Protein AF-0000000066303615 (afdb_homodimer)

Solvent-accessible surface area (backbone atoms only — not comparable to full-atom values): 14608 Å² total; per-residue (Å²): 136,82,74,76,77,75,73,76,64,76,75,72,77,70,63,55,54,46,67,68,56,51,52,46,52,54,50,35,58,69,59,65,54,50,71,67,54,51,33,30,55,49,62,52,57,56,68,69,56,49,54,40,37,73,73,34,20,63,89,68,56,68,67,36,51,51,36,45,53,37,52,54,49,37,52,52,46,34,59,70,77,29,89,50,65,68,56,35,50,50,48,39,69,37,65,30,73,91,57,76,50,36,17,57,47,60,49,27,61,71,39,47,66,61,41,38,45,50,52,30,50,52,48,51,50,61,66,76,97,134,80,78,76,78,75,74,76,66,75,76,72,76,70,63,54,53,46,66,67,59,50,53,46,54,53,50,35,59,70,60,65,53,50,72,69,53,51,32,29,56,51,61,52,57,55,68,69,57,49,53,41,38,73,74,34,20,66,91,70,57,68,68,36,52,52,36,46,54,36,52,53,50,38,52,51,46,34,58,69,76,28,90,50,65,67,56,36,51,51,49,38,67,37,65,31,73,91,58,77,48,36,18,56,48,62,49,28,60,71,39,47,65,60,42,38,44,50,51,32,50,53,48,51,50,62,68,75,98

Organism: Sinorhizobium fredii (strain NBRC 101917 / NGR234) (NCBI:txid394)

Nearest PDB structures (foldseek):
  8qnq-assembly1_B  TM=8.260E-01  e=6.672E-04  Pseudomonas aeruginosa PAO1
  8qnl-assembly1_D  TM=8.017E-01  e=4.391E-04  Pseudomonas aeruginosa PAO1
  8gug-assembly1_B-2  TM=7.922E-01  e=1.012E-02  Vibrio parahaemolyticus RIMD 2210633
  2csf-assembly1_A  TM=4.005E-01  e=3.357E+00  Homo sapiens
  4jyx-assembly6_C  TM=2.173E-01  e=9.555E+00  Paraglaciecola sp. T6c

Foldseek 3Di:
DPPPPPPPDPPPPQQAQDPLRVVLVVLCVLLVHDLLLSCLLQQNDDPVVSVCNVPRNDDRPPLSVLSSVLVVLLLVLLVVVDVDNNCSSCQQQAFDVVVVGGGLSVQSSVRDSVSSVVSSVVSVVVVVD/DPPPPPPPDPPPPQQAQDPLVVVLVVLCVLLVHDPLLSCLLQQNDDPVVSVCSVPRNDDRDPLSVLSSVLVVLLLVLLVVVDVDNNCSSCQQQFFDVVVVGGGLSVQSSVRDSVSSVVSSVVSVVVVVD

Sequence (258 aa):
MTEPVRGSSPSSDSARVPAELEAFFRIADRWRLSADDQIKLLGSPGRSTFFKWKKAGGTLPADTVERLSHILSIWKALRILFTIEERADDWIRRPNDFFDGASALDTMLQGRVVDIYRVRQYLDAQRGGMTEPVRGSSPSSDSARVPAELEAFFRIADRWRLSADDQIKLLGSPGRSTFFKWKKAGGTLPADTVERLSHILSIWKALRILFTIEERADDWIRRPNDFFDGASALDTMLQGRVVDIYRVRQYLDAQRGG

pLDDT: mean 90.25, std 17.95, range [32.69, 98.88]

InterPro domains:
  IPR024467 Antitoxin Xre/MbcA/ParS-like, toxin-binding domain [PF09722] (77-129)
  IPR046847 Antitoxin Xre-like, helix-turn-helix domain [PF20432] (14-72)

Secondary structure (DSSP, 8-state):
---------------PPPHHHHHHHHHHHHTT--HHHHHHHTT---HHHHHHHHHH--PPPHHHHHHHHHHHHHHHHHHHH-SSHHHHHHHTTSB-GGGTT-BHHHHHTT--HHHHHHHHHHHHHHHH-/---------------PPPHHHHHHHHHHHHTT--HHHHHHHTT---HHHHHHHHHH--PPPHHHHHHHHHHHHHHHHHHHH-SSHHHHHHHTTSB-GGGTT-BHHHHHTT--HHHHHHHHHHHHHHHH-

Radius of gyration: 22.97 Å; Cα contacts (8 Å, |Δi|>4): 257; chains: 2; bounding box: 80×61×69 Å

Structure (mmCIF, N/CA/C/O backbone):
data_AF-0000000066303615-model_v1
#
loop_
_entity.id
_entity.type
_entity.pdbx_description
1 polymer 'Uncharacterized protein y4oB'
#
loop_
_atom_site.group_PDB
_atom_site.id
_atom_site.type_symbol
_atom_site.label_atom_id
_atom_site.label_alt_id
_atom_site.label_comp_id
_atom_site.label_asym_id
_atom_site.label_entity_id
_atom_site.label_seq_id
_atom_site.pdbx_PDB_ins_code
_atom_site.Cartn_x
_atom_site.Cartn_y
_atom_site.Cartn_z
_atom_site.occupancy
_atom_site.B_iso_or_equiv
_atom_site.auth_seq_id
_atom_site.auth_comp_id
_atom_site.auth_asym_id
_atom_site.auth_atom_id
_atom_site.pdbx_PDB_model_num
ATOM 1 N N . MET A 1 1 ? 18.953 29.672 -49.281 1 33.28 1 MET A N 1
ATOM 2 C CA . MET A 1 1 ? 18.141 30.234 -48.219 1 33.28 1 MET A CA 1
ATOM 3 C C . MET A 1 1 ? 17.812 29.172 -47.156 1 33.28 1 MET A C 1
ATOM 5 O O . MET A 1 1 ? 16.922 28.344 -47.375 1 33.28 1 MET A O 1
ATOM 9 N N . THR A 1 2 ? 18.828 28.578 -46.469 1 37.34 2 THR A N 1
ATOM 10 C CA . THR A 1 2 ? 18.922 27.422 -45.594 1 37.34 2 THR A CA 1
ATOM 11 C C . THR A 1 2 ? 18.109 27.625 -44.312 1 37.34 2 THR A C 1
ATOM 13 O O . THR A 1 2 ? 18.391 28.531 -43.531 1 37.34 2 THR A O 1
ATOM 16 N N . GLU A 1 3 ? 16.734 27.359 -44.406 1 43.31 3 GLU A N 1
ATOM 17 C CA . GLU A 1 3 ? 15.906 27.562 -43.219 1 43.31 3 GLU A CA 1
ATOM 18 C C . GLU A 1 3 ? 16.422 26.766 -42.031 1 43.31 3 GLU A C 1
ATOM 20 O O . GLU A 1 3 ? 16.688 25.562 -42.156 1 43.31 3 GLU A O 1
ATOM 25 N N . PRO A 1 4 ? 17.094 27.406 -41 1 43.34 4 PRO A N 1
ATOM 26 C CA . PRO A 1 4 ? 17.594 26.672 -39.844 1 43.34 4 PRO A CA 1
ATOM 27 C C . PRO A 1 4 ? 16.547 25.766 -39.219 1 43.34 4 PRO A C 1
ATOM 29 O O . PRO A 1 4 ? 15.359 26.094 -39.219 1 43.34 4 PRO A O 1
ATOM 32 N N . VAL A 1 5 ? 16.656 24.438 -39.375 1 47.31 5 VAL A N 1
ATOM 33 C CA . VAL A 1 5 ? 15.867 23.438 -38.656 1 47.31 5 VAL A CA 1
ATOM 34 C C . VAL A 1 5 ? 15.742 23.828 -37.188 1 47.31 5 VAL A C 1
ATOM 36 O O . VAL A 1 5 ? 16.75 24.109 -36.531 1 47.31 5 VAL A O 1
ATOM 39 N N . ARG A 1 6 ? 14.719 24.562 -36.781 1 38.47 6 ARG A N 1
ATOM 40 C CA . ARG A 1 6 ? 14.398 24.859 -35.375 1 38.47 6 ARG A CA 1
ATOM 41 C C . ARG A 1 6 ? 14.508 23.609 -34.5 1 38.47 6 ARG A C 1
ATOM 43 O O . ARG A 1 6 ? 13.852 22.594 -34.781 1 38.47 6 ARG A O 1
ATOM 50 N N . GLY A 1 7 ? 15.672 23.234 -34 1 37.12 7 GLY A N 1
ATOM 51 C CA . GLY A 1 7 ? 15.812 22.219 -33 1 37.12 7 GLY A CA 1
ATOM 52 C C . GLY A 1 7 ? 14.781 22.328 -31.891 1 37.12 7 GLY A C 1
ATOM 53 O O . GLY A 1 7 ? 14.648 23.391 -31.266 1 37.12 7 GLY A O 1
ATOM 54 N N . SER A 1 8 ? 13.586 21.75 -32.094 1 40.53 8 SER A N 1
ATOM 55 C CA . SER A 1 8 ? 12.586 21.656 -31.047 1 40.53 8 SER A CA 1
ATOM 56 C C . SER A 1 8 ? 13.219 21.297 -29.719 1 40.53 8 SER A C 1
ATOM 58 O O . SER A 1 8 ? 13.961 20.312 -29.609 1 40.53 8 SER A O 1
ATOM 60 N N . SER A 1 9 ? 13.617 22.312 -28.984 1 41.31 9 SER A N 1
ATOM 61 C CA . SER A 1 9 ? 14.047 22.156 -27.609 1 41.31 9 SER A CA 1
ATOM 62 C C . SER A 1 9 ? 13.188 21.141 -26.859 1 41.31 9 SER A C 1
ATOM 64 O O . SER A 1 9 ? 11.961 21.141 -27 1 41.31 9 SER A O 1
ATOM 66 N N . PRO A 1 10 ? 13.672 19.938 -26.609 1 40.91 10 PRO A N 1
ATOM 67 C CA . PRO A 1 10 ? 12.867 19.094 -25.719 1 40.91 10 PRO A CA 1
ATOM 68 C C . PRO A 1 10 ? 12.156 19.891 -24.625 1 40.91 10 PRO A C 1
ATOM 70 O O . PRO A 1 10 ? 12.672 20.906 -24.172 1 40.91 10 PRO A O 1
ATOM 73 N N . SER A 1 11 ? 10.93 20.281 -24.797 1 39.41 11 SER A N 1
ATOM 74 C CA . SER A 1 11 ? 10.125 20.891 -23.734 1 39.41 11 SER A CA 1
ATOM 75 C C . SER A 1 11 ? 10.578 20.422 -22.359 1 39.41 11 SER A C 1
ATOM 77 O O . SER A 1 11 ? 10.703 19.219 -22.125 1 39.41 11 SER A O 1
ATOM 79 N N . SER A 1 12 ? 11.5 21.094 -21.766 1 42.38 12 SER A N 1
ATOM 80 C CA . SER A 1 12 ? 11.812 20.984 -20.344 1 42.38 12 SER A CA 1
ATOM 81 C C . SER A 1 12 ? 10.562 20.672 -19.531 1 42.38 12 SER A C 1
ATOM 83 O O . SER A 1 12 ? 9.656 21.5 -19.422 1 42.38 12 SER A O 1
ATOM 85 N N . ASP A 1 13 ? 9.844 19.656 -19.688 1 45.06 13 ASP A N 1
ATOM 86 C CA . ASP A 1 13 ? 8.805 19.297 -18.719 1 45.06 13 ASP A CA 1
ATOM 87 C C . ASP A 1 13 ? 9.172 19.75 -17.312 1 45.06 13 ASP A C 1
ATOM 89 O O . ASP A 1 13 ? 10.086 19.203 -16.703 1 45.06 13 ASP A O 1
ATOM 93 N N . SER A 1 14 ? 9.336 21.062 -17.031 1 49.06 14 SER A N 1
ATOM 94 C CA . SER A 1 14 ? 9.516 21.75 -15.758 1 49.06 14 SER A CA 1
ATOM 95 C C . SER A 1 14 ? 8.953 20.922 -14.602 1 49.06 14 SER A C 1
ATOM 97 O O . SER A 1 14 ? 7.777 20.547 -14.617 1 49.06 14 SER A O 1
ATOM 99 N N . ALA A 1 15 ? 9.758 20.203 -13.82 1 62.12 15 ALA A N 1
ATOM 100 C CA . ALA A 1 15 ? 9.5 19.328 -12.688 1 62.12 15 ALA A CA 1
ATOM 101 C C . ALA A 1 15 ? 8.477 19.922 -11.734 1 62.12 15 ALA A C 1
ATOM 103 O O . ALA A 1 15 ? 8.734 20.969 -11.117 1 62.12 15 ALA A O 1
ATOM 104 N N . ARG A 1 16 ? 7.285 20.125 -11.984 1 80.5 16 ARG A N 1
ATOM 105 C CA . ARG A 1 16 ? 6.223 20.656 -11.125 1 80.5 16 ARG A CA 1
ATOM 106 C C . ARG A 1 16 ? 5.676 19.562 -10.219 1 80.5 16 ARG A C 1
ATOM 108 O O . ARG A 1 16 ? 5.551 18.406 -10.625 1 80.5 16 ARG A O 1
ATOM 115 N N . VAL A 1 17 ? 5.527 20.047 -8.898 1 87.19 17 VAL A N 1
ATOM 116 C CA . VAL A 1 17 ? 4.926 19.141 -7.922 1 87.19 17 VAL A CA 1
ATOM 117 C C . VAL A 1 17 ? 3.521 18.75 -8.367 1 87.19 17 VAL A C 1
ATOM 119 O O . VAL A 1 17 ? 2.686 19.609 -8.648 1 87.19 17 VAL A O 1
ATOM 122 N N . PRO A 1 18 ? 3.328 17.453 -8.492 1 91.81 18 PRO A N 1
ATOM 123 C CA . PRO A 1 18 ? 1.98 17.016 -8.867 1 91.81 18 PRO A CA 1
ATOM 124 C C . PRO A 1 18 ? 0.901 17.562 -7.938 1 91.81 18 PRO A C 1
ATOM 126 O O . PRO A 1 18 ? 1.142 17.719 -6.734 1 91.81 18 PRO A O 1
ATOM 129 N N . ALA A 1 19 ? -0.252 17.812 -8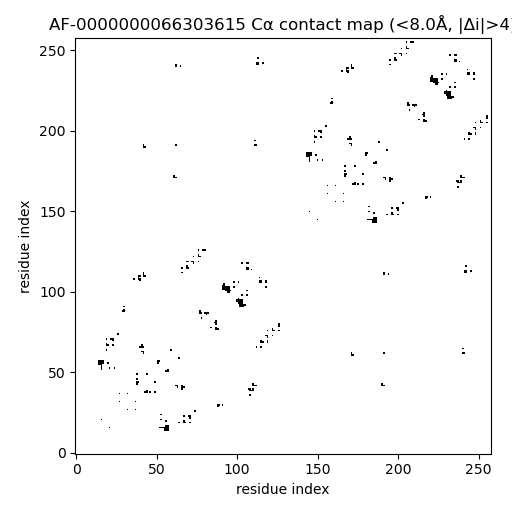.461 1 93.5 19 ALA A N 1
ATOM 130 C CA . ALA A 1 19 ? -1.336 18.469 -7.738 1 93.5 19 ALA A CA 1
ATOM 131 C C . ALA A 1 19 ? -1.711 17.688 -6.484 1 93.5 19 ALA A C 1
ATOM 133 O O . ALA A 1 19 ? -1.969 18.266 -5.43 1 93.5 19 ALA A O 1
ATOM 134 N N . GLU A 1 20 ? -1.822 16.344 -6.609 1 94.94 20 GLU A N 1
ATOM 135 C CA . GLU A 1 20 ? -2.184 15.516 -5.469 1 94.94 20 GLU A CA 1
ATOM 136 C C . GLU A 1 20 ? -1.145 15.617 -4.355 1 94.94 20 GLU A C 1
ATOM 138 O O . GLU A 1 20 ? -1.492 15.625 -3.174 1 94.94 20 GLU A O 1
ATOM 143 N N . LEU A 1 21 ? 0.031 15.734 -4.766 1 97.25 21 LEU A N 1
ATOM 144 C CA . LEU A 1 21 ? 1.113 15.852 -3.793 1 97.25 21 LEU A CA 1
ATOM 145 C C . LEU A 1 21 ? 1.094 17.219 -3.127 1 97.25 21 LEU A C 1
ATOM 147 O O . LEU A 1 21 ? 1.334 17.344 -1.924 1 97.25 21 LEU A O 1
ATOM 151 N N . GLU A 1 22 ? 0.835 18.203 -3.834 1 97 22 GLU A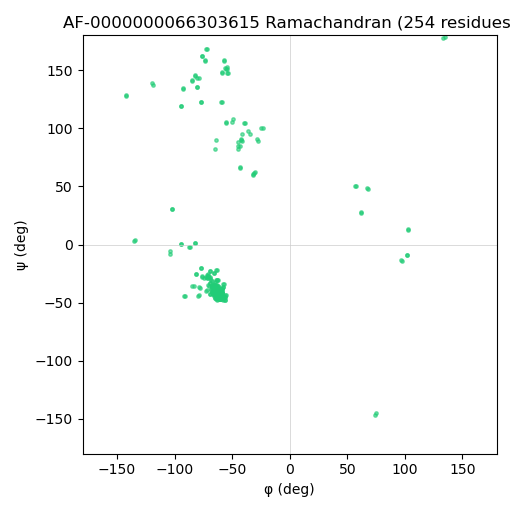 N 1
ATOM 152 C CA . GLU A 1 22 ? 0.674 19.531 -3.271 1 97 22 GLU A CA 1
ATOM 153 C C . GLU A 1 22 ? -0.466 19.578 -2.258 1 97 22 GLU A C 1
ATOM 155 O O . GLU A 1 22 ? -0.325 20.156 -1.179 1 97 22 GLU A O 1
ATOM 160 N N . ALA A 1 23 ? -1.614 19 -2.641 1 97.94 23 ALA A N 1
ATOM 161 C CA . ALA A 1 23 ? -2.76 18.938 -1.734 1 97.94 23 ALA A CA 1
ATOM 162 C C . ALA A 1 23 ? -2.4 18.203 -0.448 1 97.94 23 ALA A C 1
ATOM 164 O O . ALA A 1 23 ? -2.803 18.609 0.643 1 97.94 23 ALA A O 1
ATOM 165 N N . PHE A 1 24 ? -1.613 17.188 -0.665 1 98.62 24 PHE A N 1
ATOM 166 C CA . PHE A 1 24 ? -1.166 16.438 0.501 1 98.62 24 PHE A CA 1
ATOM 167 C C . PHE A 1 24 ? -0.36 17.328 1.441 1 98.62 24 PHE A C 1
ATOM 169 O O . PHE A 1 24 ? -0.553 17.281 2.658 1 98.62 24 PHE A O 1
ATOM 176 N N . PHE A 1 25 ? 0.493 18.094 0.934 1 98.31 25 PHE A N 1
ATOM 177 C CA . PHE A 1 25 ? 1.338 18.906 1.795 1 98.31 25 PHE A CA 1
ATOM 178 C C . PHE A 1 25 ? 0.517 19.984 2.492 1 98.31 25 PHE A C 1
ATOM 180 O O . PHE A 1 25 ? 0.808 20.359 3.633 1 98.31 25 PHE A O 1
ATOM 187 N N . ARG A 1 26 ? -0.493 20.438 1.875 1 98.06 26 ARG A N 1
ATOM 188 C CA . ARG A 1 26 ? -1.396 21.375 2.535 1 98.06 26 ARG A CA 1
ATOM 189 C C . ARG A 1 26 ? -2.141 20.703 3.684 1 98.06 26 ARG A C 1
ATOM 191 O O . ARG A 1 26 ? -2.287 21.281 4.762 1 98.06 26 ARG A O 1
ATOM 198 N N . ILE A 1 27 ? -2.598 19.484 3.432 1 98.62 27 ILE A N 1
ATOM 199 C CA . ILE A 1 27 ? -3.268 18.719 4.469 1 98.62 27 ILE A CA 1
ATOM 200 C C . ILE A 1 27 ? -2.307 18.453 5.625 1 98.62 27 ILE A C 1
ATOM 202 O O . ILE A 1 27 ? -2.676 18.609 6.793 1 98.62 27 ILE A O 1
ATOM 206 N N . ALA A 1 28 ? -1.099 18.125 5.285 1 98.69 28 ALA A N 1
ATOM 207 C CA . ALA A 1 28 ? -0.081 17.844 6.293 1 98.69 28 ALA A CA 1
ATOM 208 C C . ALA A 1 28 ? 0.165 19.047 7.188 1 98.69 28 ALA A C 1
ATOM 210 O O . ALA A 1 28 ? 0.348 18.906 8.398 1 98.69 28 ALA A O 1
ATOM 211 N N . ASP A 1 29 ? 0.176 20.188 6.578 1 98.19 29 ASP A N 1
ATOM 212 C CA . ASP A 1 29 ? 0.34 21.406 7.344 1 98.19 29 ASP A CA 1
ATOM 213 C C . ASP A 1 29 ? -0.833 21.625 8.297 1 98.19 29 ASP A C 1
ATOM 215 O O . ASP A 1 29 ? -0.634 21.969 9.469 1 98.19 29 ASP A O 1
ATOM 219 N N . ARG A 1 30 ? -2.029 21.406 7.836 1 98 30 ARG A N 1
ATOM 220 C CA . ARG A 1 30 ? -3.227 21.594 8.648 1 98 30 ARG A CA 1
ATOM 221 C C . ARG A 1 30 ? -3.262 20.594 9.805 1 98 30 ARG A C 1
ATOM 223 O O . ARG A 1 30 ? -3.705 20.938 10.906 1 98 30 ARG A O 1
ATOM 230 N N . TRP A 1 31 ? -2.766 19.438 9.492 1 98.56 31 TRP A N 1
ATOM 231 C CA . TRP A 1 31 ? -2.744 18.391 10.508 1 98.56 31 TRP A CA 1
ATOM 232 C C . TRP A 1 31 ? -1.479 18.484 11.359 1 98.56 31 TRP A C 1
ATOM 234 O O . TRP A 1 31 ? -1.272 17.672 12.266 1 98.56 31 TRP A O 1
ATOM 244 N N . ARG A 1 32 ? -0.607 19.406 11.07 1 97.88 32 ARG A N 1
ATOM 245 C CA . ARG A 1 32 ? 0.632 19.656 11.797 1 97.88 32 ARG A CA 1
ATOM 246 C C . ARG A 1 32 ? 1.499 18.391 11.836 1 97.88 32 ARG A C 1
ATOM 248 O O . ARG A 1 32 ? 1.996 18.016 12.898 1 97.88 32 ARG A O 1
ATOM 255 N N . LEU A 1 33 ? 1.687 17.844 10.734 1 98.75 33 LEU A N 1
ATOM 256 C CA . LEU A 1 33 ? 2.482 16.625 10.641 1 98.75 33 LEU A CA 1
ATOM 257 C C . LEU A 1 33 ? 3.969 16.953 10.555 1 98.75 33 LEU A C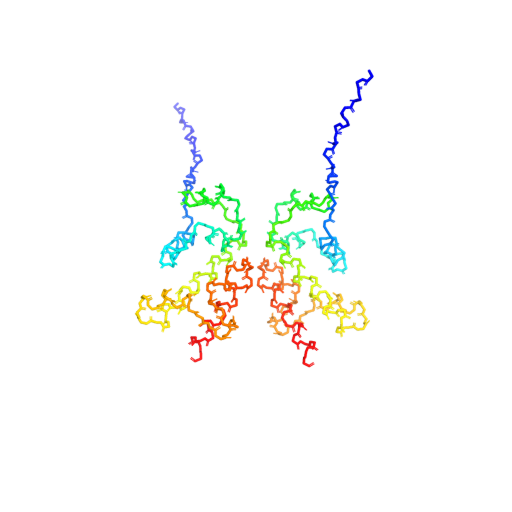 1
ATOM 259 O O . LEU A 1 33 ? 4.359 17.906 9.875 1 98.75 33 LEU A O 1
ATOM 263 N N . SER A 1 34 ? 4.75 16.125 11.234 1 98.62 34 SER A N 1
ATOM 264 C CA . SER A 1 34 ? 6.195 16.219 11.062 1 98.62 34 SER A CA 1
ATOM 265 C C . SER A 1 34 ? 6.633 15.688 9.711 1 98.62 34 SER A C 1
ATOM 267 O O . SER A 1 34 ? 5.859 15.008 9.023 1 98.62 34 SER A O 1
ATOM 269 N N . ALA A 1 35 ? 7.902 15.945 9.352 1 98.25 35 ALA A N 1
ATOM 270 C CA . ALA A 1 35 ? 8.469 15.367 8.133 1 98.25 35 ALA A CA 1
ATOM 271 C C . ALA A 1 35 ? 8.453 13.844 8.195 1 98.25 35 ALA A C 1
ATOM 273 O O . ALA A 1 35 ? 8.164 13.18 7.195 1 98.25 35 ALA A O 1
ATOM 274 N N . ASP A 1 36 ? 8.742 13.328 9.352 1 98.56 36 ASP A N 1
ATOM 275 C CA . ASP A 1 36 ? 8.75 11.875 9.516 1 98.56 36 ASP A CA 1
ATOM 276 C C . ASP A 1 36 ? 7.352 11.297 9.328 1 98.56 36 ASP A C 1
ATOM 278 O O . ASP A 1 36 ? 7.188 10.227 8.742 1 98.56 36 ASP A O 1
ATOM 282 N N . ASP A 1 37 ? 6.363 11.992 9.836 1 98.81 37 ASP A N 1
ATOM 283 C CA . ASP A 1 37 ? 4.98 11.562 9.625 1 98.81 37 ASP A CA 1
ATOM 284 C C . ASP A 1 37 ? 4.621 11.562 8.141 1 98.81 37 ASP A C 1
ATOM 286 O O . ASP A 1 37 ? 4.008 10.609 7.652 1 98.81 37 ASP A O 1
ATOM 290 N N . GLN A 1 38 ? 4.977 12.625 7.508 1 98.88 38 GLN A N 1
ATOM 291 C CA . GLN A 1 38 ? 4.68 12.758 6.086 1 98.88 38 GLN A CA 1
ATOM 292 C C . GLN A 1 38 ? 5.348 11.641 5.281 1 98.88 38 GLN A C 1
ATOM 294 O O . GLN A 1 38 ? 4.715 11.023 4.422 1 98.88 38 GLN A O 1
ATOM 299 N N . ILE A 1 39 ? 6.586 11.383 5.613 1 98.62 39 ILE A N 1
ATOM 300 C CA . ILE A 1 39 ? 7.348 10.328 4.957 1 98.62 39 ILE A CA 1
ATOM 301 C C . ILE A 1 39 ? 6.645 8.984 5.16 1 98.62 39 ILE A C 1
ATOM 303 O O . ILE A 1 39 ? 6.457 8.227 4.207 1 98.62 39 ILE A O 1
ATOM 307 N N . LYS A 1 40 ? 6.195 8.711 6.305 1 98.62 40 LYS A N 1
ATOM 308 C CA . LYS A 1 40 ? 5.508 7.465 6.621 1 98.62 40 LYS A CA 1
ATOM 309 C C . LYS A 1 40 ? 4.207 7.34 5.836 1 98.62 40 LYS A C 1
ATOM 311 O O . LYS A 1 40 ? 3.924 6.293 5.25 1 98.62 40 LYS A O 1
ATOM 316 N N . LEU A 1 41 ? 3.494 8.383 5.766 1 98.88 41 LEU A N 1
ATOM 317 C CA . LEU A 1 41 ? 2.197 8.367 5.094 1 98.88 41 LEU A CA 1
ATOM 318 C C . LEU A 1 41 ? 2.367 8.195 3.588 1 98.88 41 LEU A C 1
ATOM 320 O O . LEU A 1 41 ? 1.474 7.684 2.912 1 98.88 41 LEU A O 1
ATOM 324 N N . LEU A 1 42 ? 3.541 8.562 3.109 1 98.62 42 LEU A N 1
ATOM 325 C CA . LEU A 1 42 ? 3.783 8.523 1.672 1 98.62 42 LEU A CA 1
ATOM 326 C C . LEU A 1 42 ? 4.434 7.207 1.265 1 98.62 42 LEU A C 1
ATOM 328 O O . LEU A 1 42 ? 4.789 7.02 0.1 1 98.62 42 LEU A O 1
ATOM 332 N N . GLY A 1 43 ? 4.676 6.34 2.17 1 98.12 43 GLY A N 1
ATOM 333 C CA . GLY A 1 43 ? 5.227 5.027 1.882 1 98.12 43 GLY A CA 1
ATOM 334 C C . GLY A 1 43 ? 6.703 4.91 2.211 1 98.12 43 GLY A C 1
ATOM 335 O O . GLY A 1 43 ? 7.41 4.086 1.628 1 98.12 43 GLY A O 1
ATOM 336 N N . SER A 1 44 ? 7.191 5.867 2.926 1 97.88 44 SER A N 1
ATOM 337 C CA . SER A 1 44 ? 8.531 5.895 3.502 1 97.88 44 SER A CA 1
ATOM 338 C C . SER A 1 44 ? 9.602 5.98 2.416 1 97.88 44 SER A C 1
ATOM 340 O O . SER A 1 44 ? 10.555 5.199 2.41 1 97.88 44 SER A O 1
ATOM 342 N N . PRO A 1 45 ? 9.453 6.852 1.516 1 96.5 45 PRO A N 1
ATOM 343 C CA . PRO A 1 45 ? 10.602 7.109 0.646 1 96.5 45 PRO A CA 1
ATOM 344 C C . PRO A 1 45 ? 11.852 7.535 1.425 1 96.5 45 PRO A C 1
ATOM 346 O O . PRO A 1 45 ? 11.742 7.957 2.58 1 96.5 45 PRO A O 1
ATOM 349 N N . GLY A 1 46 ? 12.977 7.336 0.759 1 95.94 46 GLY A N 1
ATOM 350 C CA . GLY A 1 46 ? 14.156 7.938 1.37 1 95.94 46 GLY A CA 1
ATOM 351 C C . GLY A 1 46 ? 14 9.422 1.638 1 95.94 46 GLY A C 1
ATOM 352 O O . GLY A 1 46 ? 13.289 10.117 0.905 1 95.94 46 GLY A O 1
ATOM 353 N N . ARG A 1 47 ? 14.672 9.938 2.633 1 96.94 47 ARG A N 1
ATOM 354 C CA . ARG A 1 47 ? 14.539 11.336 3.033 1 96.94 47 ARG A CA 1
ATOM 355 C C . ARG A 1 47 ? 14.891 12.273 1.883 1 96.94 47 ARG A C 1
ATOM 357 O O . ARG A 1 47 ? 14.219 13.273 1.662 1 96.94 47 ARG A O 1
ATOM 364 N N . SER A 1 48 ? 15.969 11.953 1.109 1 96.94 48 SER A N 1
ATOM 365 C CA . SER A 1 48 ? 16.359 12.781 -0.022 1 96.94 48 SER A CA 1
ATOM 366 C C . SER A 1 48 ? 15.273 12.82 -1.086 1 96.94 48 SER A C 1
ATOM 368 O O . SER A 1 48 ? 14.977 13.883 -1.642 1 96.94 48 SER A O 1
ATOM 370 N N . THR A 1 49 ? 14.68 11.688 -1.304 1 95.88 49 THR A N 1
ATOM 371 C CA . THR A 1 49 ? 13.586 11.602 -2.266 1 95.88 49 THR A CA 1
ATOM 372 C C . THR A 1 49 ? 12.383 12.414 -1.797 1 95.88 49 THR A C 1
ATOM 374 O O . THR A 1 49 ? 11.781 13.148 -2.582 1 95.88 49 THR A O 1
ATOM 377 N N . PHE A 1 50 ? 12.062 12.375 -0.59 1 97.62 50 PHE A N 1
ATOM 378 C CA . PHE A 1 50 ? 10.953 13.117 -0.012 1 97.62 50 PHE A CA 1
ATOM 379 C C . PHE A 1 50 ? 11.156 14.617 -0.198 1 97.62 50 PHE A C 1
ATOM 381 O O . PHE A 1 50 ? 10.25 15.32 -0.64 1 97.62 50 PHE A O 1
ATOM 388 N N . PHE A 1 51 ? 12.289 15.023 0.102 1 96.88 51 PHE A N 1
ATOM 389 C CA . PHE A 1 51 ? 12.523 16.469 0.04 1 96.88 51 PHE A CA 1
ATOM 390 C C . PHE A 1 51 ? 12.602 16.938 -1.406 1 96.88 51 PHE A C 1
ATOM 392 O O . PHE A 1 51 ? 12.211 18.062 -1.721 1 96.88 51 PHE A O 1
ATOM 399 N N . LYS A 1 52 ? 13.023 16.062 -2.271 1 95.94 52 LYS A N 1
ATOM 400 C CA . LYS A 1 52 ? 12.945 16.375 -3.695 1 95.94 52 LYS A CA 1
ATOM 401 C C . LYS A 1 52 ? 11.492 16.531 -4.148 1 95.94 52 LYS A C 1
ATOM 403 O O . LYS A 1 52 ? 11.172 17.453 -4.898 1 95.94 52 LYS A O 1
ATOM 408 N N . TRP A 1 53 ? 10.641 15.562 -3.729 1 96.12 53 TRP A N 1
ATOM 409 C CA . TRP A 1 53 ? 9.227 15.648 -4.055 1 96.12 53 TRP A CA 1
ATOM 410 C C . TRP A 1 53 ? 8.633 16.969 -3.559 1 96.12 53 TRP A C 1
ATOM 412 O O . TRP A 1 53 ? 7.84 17.594 -4.262 1 96.12 53 TRP A O 1
ATOM 422 N N . LYS A 1 54 ? 8.984 17.328 -2.404 1 94.81 54 LYS A N 1
ATOM 423 C CA . LYS A 1 54 ? 8.445 18.516 -1.761 1 94.81 54 LYS A CA 1
ATOM 424 C C . LYS A 1 54 ? 8.867 19.781 -2.508 1 94.81 54 LYS A C 1
ATOM 426 O O . LYS A 1 54 ? 8.078 20.719 -2.631 1 94.81 54 LYS A O 1
ATOM 431 N N . LYS A 1 55 ? 9.977 19.766 -3.031 1 93.06 55 LYS A N 1
ATOM 432 C CA . LYS A 1 55 ? 10.547 20.969 -3.641 1 93.06 55 LYS A CA 1
ATOM 433 C C . LYS A 1 55 ? 10.18 21.047 -5.121 1 93.06 55 LYS A C 1
ATOM 435 O O . LYS A 1 55 ? 9.82 22.125 -5.609 1 93.06 55 LYS A O 1
ATOM 440 N N . ALA A 1 56 ? 10.281 19.906 -5.855 1 91.38 56 ALA A N 1
ATOM 441 C CA . ALA A 1 56 ? 10.25 19.984 -7.316 1 91.38 56 ALA A CA 1
ATOM 442 C C . ALA A 1 56 ? 9.336 18.906 -7.902 1 91.38 56 ALA A C 1
ATOM 444 O O . ALA A 1 56 ? 9.133 18.859 -9.117 1 91.38 56 ALA A O 1
ATOM 445 N N . GLY A 1 57 ? 8.734 18.203 -7.062 1 89.75 57 GLY A N 1
ATOM 446 C CA . GLY A 1 57 ? 7.91 17.125 -7.559 1 89.75 57 GLY A CA 1
ATOM 447 C C . GLY A 1 57 ? 8.719 15.938 -8.055 1 89.75 57 GLY A C 1
ATOM 448 O O . GLY A 1 57 ? 9.719 15.562 -7.438 1 89.75 57 GLY A O 1
ATOM 449 N N . GLY A 1 58 ? 8.289 15.273 -9.055 1 87.06 58 GLY A N 1
ATOM 450 C CA . GLY A 1 58 ? 8.875 14.062 -9.609 1 87.06 58 GLY A CA 1
ATOM 451 C C . GLY A 1 58 ? 7.852 12.969 -9.875 1 87.06 58 GLY A C 1
ATOM 452 O O . GLY A 1 58 ? 6.656 13.164 -9.648 1 87.06 58 GLY A O 1
ATOM 453 N N . THR A 1 59 ? 8.43 11.891 -10.43 1 89.56 59 THR A N 1
ATOM 454 C CA . THR A 1 59 ? 7.555 10.75 -10.672 1 89.56 59 THR A CA 1
ATOM 455 C C . THR A 1 59 ? 7.273 9.992 -9.383 1 89.56 59 THR A C 1
ATOM 457 O O . THR A 1 59 ? 8.203 9.586 -8.68 1 89.56 59 THR A O 1
ATOM 460 N N . LEU A 1 60 ? 6.078 9.883 -9.07 1 95.06 60 LEU A N 1
ATOM 461 C CA . LEU A 1 60 ? 5.676 9.172 -7.859 1 95.06 60 LEU A CA 1
ATOM 462 C C . LEU A 1 60 ? 5.387 7.703 -8.156 1 95.06 60 LEU A C 1
ATOM 464 O O . LEU A 1 60 ? 4.711 7.387 -9.141 1 95.06 60 LEU A O 1
ATOM 468 N N . PRO A 1 61 ? 5.898 6.793 -7.32 1 94.81 61 PRO A N 1
ATOM 469 C CA . PRO A 1 61 ? 5.477 5.398 -7.453 1 94.81 61 PRO A CA 1
ATOM 470 C C . PRO A 1 61 ? 3.961 5.23 -7.363 1 94.81 61 PRO A C 1
ATOM 472 O O . PRO A 1 61 ? 3.293 5.988 -6.66 1 94.81 61 PRO A O 1
ATOM 475 N N . ALA A 1 62 ? 3.443 4.227 -8 1 95.56 62 ALA A N 1
ATOM 476 C CA . ALA A 1 62 ? 2.006 3.977 -8.047 1 95.56 62 ALA A CA 1
ATOM 477 C C . ALA A 1 62 ? 1.429 3.811 -6.648 1 95.56 62 ALA A C 1
ATOM 479 O O . ALA A 1 62 ? 0.312 4.258 -6.371 1 95.56 62 ALA A O 1
ATOM 480 N N . ASP A 1 63 ? 2.158 3.197 -5.77 1 97.94 63 ASP A N 1
ATOM 481 C CA . ASP A 1 63 ? 1.683 2.986 -4.406 1 97.94 63 ASP A CA 1
ATOM 482 C C . ASP A 1 63 ? 1.566 4.309 -3.652 1 97.94 63 ASP A C 1
ATOM 484 O O . ASP A 1 63 ? 0.668 4.484 -2.826 1 97.94 63 ASP A O 1
ATOM 488 N N . THR A 1 64 ? 2.465 5.227 -3.92 1 98.06 64 THR A N 1
ATOM 489 C CA . THR A 1 64 ? 2.381 6.551 -3.311 1 98.06 64 THR A CA 1
ATOM 490 C C . THR A 1 64 ? 1.164 7.309 -3.832 1 98.06 64 THR A C 1
ATOM 492 O O . THR A 1 64 ? 0.46 7.965 -3.061 1 98.06 64 THR A O 1
ATOM 495 N N . VAL A 1 65 ? 0.957 7.188 -5.074 1 97.81 65 VAL A N 1
ATOM 496 C CA . VAL A 1 65 ? -0.206 7.832 -5.676 1 97.81 65 VAL A CA 1
ATOM 497 C C . VAL A 1 65 ? -1.485 7.27 -5.062 1 97.81 65 VAL A C 1
ATOM 499 O O . VAL A 1 65 ? -2.416 8.016 -4.758 1 97.81 65 VAL A O 1
ATOM 502 N N . GLU A 1 66 ? -1.547 6 -4.871 1 98.56 66 GLU A N 1
ATOM 503 C CA . GLU A 1 66 ? -2.707 5.391 -4.23 1 98.56 66 GLU A CA 1
ATOM 504 C C . GLU A 1 66 ? -2.9 5.922 -2.812 1 98.56 66 GLU A C 1
ATOM 506 O O . GLU A 1 66 ? -4.02 6.25 -2.412 1 98.56 66 GLU A O 1
ATOM 511 N N . ARG A 1 67 ? -1.787 5.965 -2.035 1 98.81 67 ARG A N 1
ATOM 512 C CA . ARG A 1 67 ? -1.835 6.512 -0.685 1 98.81 67 ARG A CA 1
ATOM 513 C C . ARG A 1 67 ? -2.377 7.938 -0.692 1 98.81 67 ARG A C 1
ATOM 515 O O . ARG A 1 67 ? -3.234 8.289 0.121 1 98.81 67 ARG A O 1
ATOM 522 N N . LEU A 1 68 ? -1.884 8.719 -1.611 1 98.75 68 LEU A N 1
ATOM 523 C CA . LEU A 1 68 ? -2.34 10.102 -1.737 1 98.75 68 LEU A CA 1
ATOM 524 C C . LEU A 1 68 ? -3.84 10.156 -2.01 1 98.75 68 LEU A C 1
ATOM 526 O O . LEU A 1 68 ? -4.559 10.945 -1.394 1 98.75 68 LEU A O 1
ATOM 530 N N . SER A 1 69 ? -4.281 9.305 -2.865 1 98.75 69 SER A N 1
ATOM 531 C CA . SER A 1 69 ? -5.703 9.266 -3.197 1 98.75 69 SER A CA 1
ATOM 532 C C . SER A 1 69 ? -6.555 8.977 -1.967 1 98.75 69 SER A C 1
ATOM 534 O O . SER A 1 69 ? -7.586 9.609 -1.752 1 98.75 69 SER A O 1
ATOM 536 N N . HIS A 1 70 ? -6.125 8.086 -1.128 1 98.81 70 HIS A N 1
ATOM 537 C CA . HIS A 1 70 ? -6.871 7.75 0.079 1 98.81 70 HIS A CA 1
ATOM 538 C C . HIS A 1 70 ? -6.855 8.906 1.075 1 98.81 70 HIS A C 1
ATOM 540 O O . HIS A 1 70 ? -7.891 9.234 1.665 1 98.81 70 HIS A O 1
ATOM 546 N N . ILE A 1 71 ? -5.727 9.523 1.23 1 98.88 71 ILE A N 1
ATOM 547 C CA . ILE A 1 71 ? -5.59 10.609 2.203 1 98.88 71 ILE A CA 1
ATOM 548 C C . ILE A 1 71 ? -6.441 11.797 1.774 1 98.88 71 ILE A C 1
ATOM 550 O O . ILE A 1 71 ? -7.129 12.406 2.6 1 98.88 71 ILE A O 1
ATOM 554 N N . LEU A 1 72 ? -6.43 12.117 0.504 1 98.75 72 LEU A N 1
ATOM 555 C CA . LEU A 1 72 ? -7.234 13.219 -0.006 1 98.75 72 LEU A CA 1
ATOM 556 C C . LEU A 1 72 ? -8.727 12.922 0.16 1 98.75 72 LEU A C 1
ATOM 558 O O . LEU A 1 72 ? -9.508 13.828 0.452 1 98.75 72 LEU A O 1
ATOM 562 N N . SER A 1 73 ? -9.078 11.703 -0.002 1 98.62 73 SER A N 1
ATOM 563 C CA . SER A 1 73 ? -10.469 11.305 0.201 1 98.62 73 SER A CA 1
ATOM 564 C C . SER A 1 73 ? -10.867 11.422 1.668 1 98.62 73 SER A C 1
ATOM 566 O O . SER A 1 73 ? -12 11.812 1.979 1 98.62 73 SER A O 1
ATOM 568 N N . ILE A 1 74 ? -9.969 11.109 2.537 1 98.75 74 ILE A N 1
ATOM 569 C CA . ILE A 1 74 ? -10.188 11.258 3.973 1 98.75 74 ILE A CA 1
ATOM 570 C C . ILE A 1 74 ? -10.391 12.734 4.312 1 98.75 74 ILE A C 1
ATOM 572 O O . ILE A 1 74 ? -11.336 13.094 5.016 1 98.75 74 ILE A O 1
ATOM 576 N N . TRP A 1 75 ? -9.57 13.539 3.781 1 98.62 75 TRP A N 1
ATOM 577 C CA . TRP A 1 75 ? -9.688 14.984 3.959 1 98.62 75 TRP A CA 1
ATOM 578 C C . TRP A 1 75 ? -11.047 15.484 3.475 1 98.62 75 TRP A C 1
ATOM 580 O O . TRP A 1 75 ? -11.742 16.203 4.195 1 98.62 75 TRP A O 1
ATOM 590 N N . LYS A 1 76 ? -11.43 15.062 2.332 1 98.06 76 LYS A N 1
ATOM 591 C CA . LYS A 1 76 ? -12.703 15.477 1.76 1 98.06 76 LYS A CA 1
ATOM 592 C C . LYS A 1 76 ? -13.875 15 2.611 1 98.06 76 LYS A C 1
ATOM 594 O O . LYS A 1 76 ? -14.82 15.75 2.867 1 98.06 76 LYS A O 1
ATOM 599 N N . ALA A 1 77 ? -13.812 13.789 3.043 1 98.44 77 ALA A N 1
ATOM 600 C CA . ALA A 1 77 ? -14.875 13.234 3.877 1 98.44 77 ALA A CA 1
ATOM 601 C C . ALA A 1 77 ? -15.039 14.031 5.168 1 98.44 77 ALA A C 1
ATOM 603 O O . ALA A 1 77 ? -16.156 14.328 5.582 1 98.44 77 ALA A O 1
ATOM 604 N N . LEU A 1 78 ? -13.969 14.414 5.797 1 98.38 78 LEU A N 1
ATOM 605 C CA . LEU A 1 78 ? -14 15.188 7.035 1 98.38 78 LEU A CA 1
ATOM 606 C C . LEU A 1 78 ? -14.609 16.562 6.805 1 98.38 78 LEU A C 1
ATOM 608 O O . LEU A 1 78 ? -15.359 17.062 7.645 1 98.38 78 LEU A O 1
ATOM 612 N N . ARG A 1 79 ? -14.328 17.109 5.68 1 97.38 79 ARG A N 1
ATOM 613 C CA . ARG A 1 79 ? -14.844 18.438 5.363 1 97.38 79 ARG A CA 1
ATOM 614 C C . ARG A 1 79 ? -16.344 18.391 5.105 1 97.38 79 ARG A C 1
ATOM 616 O O . ARG A 1 79 ? -17.047 19.406 5.273 1 97.38 79 ARG A O 1
ATOM 623 N N . ILE A 1 80 ? -16.797 17.234 4.691 1 97.38 80 ILE A N 1
ATOM 624 C CA . ILE A 1 80 ? -18.219 17.031 4.488 1 97.38 80 ILE A CA 1
ATOM 625 C C . ILE A 1 80 ? -18.906 16.797 5.836 1 97.38 80 ILE A C 1
ATOM 627 O O . ILE A 1 80 ? -19.984 17.344 6.09 1 97.38 80 ILE A O 1
ATOM 631 N N . LEU A 1 81 ? -18.344 16.156 6.746 1 97 81 LEU A N 1
ATOM 632 C CA . LEU A 1 81 ? -18.922 15.703 8.008 1 97 81 LEU A CA 1
ATOM 633 C C . LEU A 1 81 ? -18.938 16.828 9.031 1 97 81 LEU A C 1
ATOM 635 O O . LEU A 1 81 ? -19.734 16.828 9.969 1 97 81 LEU A O 1
ATOM 639 N N . PHE A 1 82 ? -18.047 17.734 8.836 1 96.81 82 PHE A N 1
ATOM 640 C CA . PHE A 1 82 ? -17.906 18.797 9.82 1 96.81 82 PHE A CA 1
ATOM 641 C C . PHE A 1 82 ? -18.156 20.156 9.18 1 96.81 82 PHE A C 1
ATOM 643 O O . PHE A 1 82 ? -17.625 20.453 8.102 1 96.81 82 PHE A O 1
ATOM 650 N N . THR A 1 83 ? -18.844 20.984 9.898 1 96.25 83 THR A N 1
ATOM 651 C CA . THR A 1 83 ? -19.125 22.328 9.422 1 96.25 83 THR A CA 1
ATOM 652 C C . THR A 1 83 ? -17.953 23.266 9.75 1 96.25 83 THR A C 1
ATOM 654 O O . THR A 1 83 ? -17.609 24.125 8.953 1 96.25 83 THR A O 1
ATOM 657 N N . ILE A 1 84 ? -17.375 23.016 10.859 1 97.12 84 ILE A N 1
ATOM 658 C CA . ILE A 1 84 ? -16.234 23.797 11.305 1 97.12 84 ILE A CA 1
ATOM 659 C C . ILE A 1 84 ? -14.93 23.109 10.906 1 97.12 84 ILE A C 1
ATOM 661 O O . ILE A 1 84 ? -14.617 22.031 11.406 1 97.12 84 ILE A O 1
ATOM 665 N N . GLU A 1 85 ? -14.164 23.766 10.133 1 95.69 85 GLU A N 1
ATOM 666 C CA . GLU A 1 85 ? -12.953 23.188 9.562 1 95.69 85 GLU A CA 1
ATOM 667 C C . GLU A 1 85 ? -11.977 22.766 10.648 1 95.69 85 GLU A C 1
ATOM 669 O O . GLU A 1 85 ? -11.328 21.719 10.547 1 95.69 85 GLU A O 1
ATOM 674 N N . GLU A 1 86 ? -11.906 23.547 11.648 1 96.5 86 GLU A N 1
ATOM 675 C CA . GLU A 1 86 ? -10.977 23.25 12.734 1 96.5 86 GLU A CA 1
ATOM 676 C C . GLU A 1 86 ? -11.336 21.953 13.438 1 96.5 86 GLU A C 1
ATOM 678 O O . GLU A 1 86 ? -10.461 21.219 13.891 1 96.5 86 GLU A O 1
ATOM 683 N N . ARG A 1 87 ? -12.578 21.688 13.547 1 97 87 ARG A N 1
ATOM 684 C CA . ARG A 1 87 ? -13.031 20.453 14.172 1 97 87 ARG A CA 1
ATOM 685 C C . ARG A 1 87 ? -12.672 19.234 13.305 1 97 87 ARG A C 1
ATOM 687 O O . ARG A 1 87 ? -12.328 18.172 13.828 1 97 87 ARG A O 1
ATOM 694 N N . ALA A 1 88 ? -12.812 19.406 12.039 1 97.12 88 ALA A N 1
ATOM 695 C CA . ALA A 1 88 ? -12.414 18.359 11.109 1 97.12 88 ALA A CA 1
ATOM 696 C C . ALA A 1 88 ? -10.93 18.031 11.25 1 97.12 88 ALA A C 1
ATOM 698 O O . ALA A 1 88 ? -10.547 16.859 11.289 1 97.12 88 ALA A O 1
ATOM 699 N N . ASP A 1 89 ? -10.133 19.078 11.344 1 97.31 89 ASP A N 1
ATOM 700 C CA . ASP A 1 89 ? -8.688 18.906 11.477 1 97.31 89 ASP A CA 1
ATOM 701 C C . ASP A 1 89 ? -8.344 18.203 12.789 1 97.31 89 ASP A C 1
ATOM 703 O O . ASP A 1 89 ? -7.418 17.391 12.844 1 97.31 89 ASP A O 1
ATOM 707 N N . ASP A 1 90 ? -9.094 18.547 13.828 1 97.19 90 ASP A N 1
ATOM 708 C CA . ASP A 1 90 ? -8.797 18.016 15.156 1 97.19 90 ASP A CA 1
ATOM 709 C C . ASP A 1 90 ? -9.258 16.562 15.266 1 97.19 90 ASP A C 1
ATOM 711 O O . ASP A 1 90 ? -8.727 15.805 16.078 1 97.19 90 ASP A O 1
ATOM 715 N N . TRP A 1 91 ? -10.227 16.234 14.539 1 98.25 91 TRP A N 1
ATOM 716 C CA . TRP A 1 91 ? -10.828 14.898 14.625 1 98.25 91 TRP A CA 1
ATOM 717 C C . TRP A 1 91 ? -9.789 13.812 14.359 1 98.25 91 TRP A C 1
ATOM 719 O O . TRP A 1 91 ? -9.812 12.758 14.992 1 98.25 91 TRP A O 1
ATOM 729 N N . ILE A 1 92 ? -8.867 14.109 13.5 1 98.25 92 ILE A N 1
ATOM 730 C CA . ILE A 1 92 ? -7.914 13.109 13.023 1 98.25 92 ILE A CA 1
ATOM 731 C C .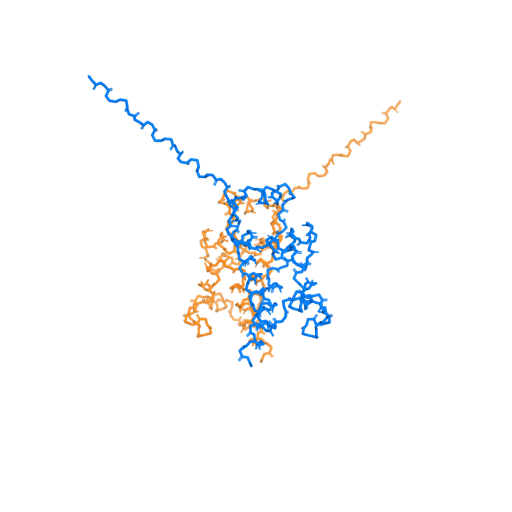 ILE A 1 92 ? -7.059 12.617 14.188 1 98.25 92 ILE A C 1
ATOM 733 O O . ILE A 1 92 ? -6.48 11.531 14.125 1 98.25 92 ILE A O 1
ATOM 737 N N . ARG A 1 93 ? -6.941 13.359 15.242 1 98.31 93 ARG A N 1
ATOM 738 C CA . ARG A 1 93 ? -6.066 13.047 16.359 1 98.31 93 ARG A CA 1
ATOM 739 C C . ARG A 1 93 ? -6.867 12.516 17.547 1 98.31 93 ARG A C 1
ATOM 741 O O . ARG A 1 93 ? -6.289 12.055 18.531 1 98.31 93 ARG A O 1
ATOM 748 N N . ARG A 1 94 ? -8.102 12.562 17.469 1 98 94 ARG A N 1
ATOM 749 C CA . ARG A 1 94 ? -8.945 12.148 18.578 1 98 94 ARG A CA 1
ATOM 750 C C . ARG A 1 94 ? -9.055 10.625 18.641 1 98 94 ARG A C 1
ATOM 752 O O . ARG A 1 94 ? -9.156 9.961 17.609 1 98 94 ARG A O 1
ATOM 759 N N . PRO A 1 95 ? -9.094 10.062 19.875 1 98 95 PRO A N 1
ATOM 760 C CA . PRO A 1 95 ? -9.344 8.617 19.984 1 98 95 PRO A CA 1
ATOM 761 C C . PRO A 1 95 ? -10.672 8.195 19.359 1 98 95 PRO A C 1
ATOM 763 O O . PRO A 1 95 ? -11.641 8.953 19.406 1 98 95 PRO A O 1
ATOM 766 N N . ASN A 1 96 ? -10.688 7.062 18.859 1 97.44 96 ASN A N 1
ATOM 767 C CA . ASN A 1 96 ? -11.867 6.512 18.203 1 97.44 96 ASN A CA 1
ATOM 768 C C . ASN A 1 96 ? -12.031 5.023 18.5 1 97.44 96 ASN A C 1
ATOM 770 O O . ASN A 1 96 ? -11.117 4.234 18.25 1 97.44 96 ASN A O 1
ATOM 774 N N . ASP A 1 97 ? -13.188 4.633 18.938 1 96.38 97 ASP A N 1
ATOM 775 C CA . ASP A 1 97 ? -13.453 3.254 19.344 1 96.38 97 ASP A CA 1
ATOM 776 C C . ASP A 1 97 ? -13.32 2.299 18.172 1 96.38 97 ASP A C 1
ATOM 778 O O . ASP A 1 97 ? -12.922 1.145 18.328 1 96.38 97 ASP A O 1
ATOM 782 N N . PHE A 1 98 ? -13.617 2.836 17.047 1 95.44 98 PHE A N 1
ATOM 783 C CA . PHE A 1 98 ? -13.516 1.991 15.859 1 95.44 98 PHE A CA 1
ATOM 784 C C . PHE A 1 98 ? -12.078 1.544 15.633 1 95.44 98 PHE A C 1
ATOM 786 O O . PHE A 1 98 ? -11.836 0.451 15.117 1 95.44 98 PHE A O 1
ATOM 793 N N . PHE A 1 99 ? -11.172 2.336 16.016 1 97.31 99 PHE A N 1
ATOM 794 C CA . PHE A 1 99 ? -9.766 2.02 15.836 1 97.31 99 PHE A CA 1
ATOM 795 C C . PHE A 1 99 ? -9.141 1.547 17.141 1 97.31 99 PHE A C 1
ATOM 797 O O . PHE A 1 99 ? -7.977 1.851 17.422 1 97.31 99 PHE A O 1
ATOM 804 N N . ASP A 1 100 ? -9.922 0.926 17.953 1 96.81 100 ASP A N 1
ATOM 805 C CA . ASP A 1 100 ? -9.484 0.346 19.219 1 96.81 100 ASP A CA 1
ATOM 806 C C . ASP A 1 100 ? -8.945 1.422 20.156 1 96.81 100 ASP A C 1
ATOM 808 O O . ASP A 1 100 ? -7.938 1.214 20.828 1 96.81 100 ASP A O 1
ATOM 812 N N . GLY A 1 101 ? -9.438 2.602 19.969 1 98 101 GLY A N 1
ATOM 813 C CA . GLY A 1 101 ? -9.094 3.705 20.859 1 98 101 GLY A CA 1
ATOM 814 C C . GLY A 1 101 ? -7.988 4.586 20.312 1 98 101 GLY A C 1
ATOM 815 O O . GLY A 1 101 ? -7.715 5.66 20.859 1 98 101 GLY A O 1
ATOM 816 N N . ALA A 1 102 ? -7.359 4.078 19.328 1 98.44 102 ALA A N 1
ATOM 817 C CA . ALA A 1 102 ? -6.359 4.914 18.672 1 98.44 102 ALA A CA 1
ATOM 818 C C . ALA A 1 102 ? -7.016 6.004 17.828 1 98.44 102 ALA A C 1
ATOM 820 O O . ALA A 1 102 ? -8.203 5.918 17.516 1 98.44 102 ALA A O 1
ATOM 821 N N . SER A 1 103 ? -6.312 7.023 17.562 1 98.75 103 SER A N 1
ATOM 822 C CA . SER A 1 103 ? -6.805 8.023 16.625 1 98.75 103 SER A CA 1
ATOM 823 C C . SER A 1 103 ? -6.672 7.531 15.18 1 98.75 103 SER A C 1
ATOM 825 O O . SER A 1 103 ? -5.922 6.594 14.906 1 98.75 103 SER A O 1
ATOM 827 N N . ALA A 1 104 ? -7.402 8.188 14.312 1 98.81 104 ALA A N 1
ATOM 828 C CA . ALA A 1 104 ? -7.266 7.91 12.891 1 98.81 104 ALA A CA 1
ATOM 829 C C . ALA A 1 104 ? -5.836 8.156 12.414 1 98.81 104 ALA A C 1
ATOM 831 O O . ALA A 1 104 ? -5.285 7.367 11.648 1 98.81 104 ALA A O 1
ATOM 832 N N . LEU A 1 105 ? -5.238 9.211 12.891 1 98.88 105 LEU A N 1
ATOM 833 C CA . LEU A 1 105 ? -3.875 9.539 12.484 1 98.88 105 LEU A CA 1
ATOM 834 C C . LEU A 1 105 ? -2.896 8.469 12.961 1 98.88 105 LEU A C 1
ATOM 836 O O . LEU A 1 105 ? -2.037 8.031 12.195 1 98.88 105 LEU A O 1
ATOM 840 N N . ASP A 1 106 ? -3.029 8.07 14.203 1 98.69 106 ASP A N 1
ATOM 841 C CA . ASP A 1 106 ? -2.166 7.016 14.719 1 98.69 106 ASP A CA 1
ATOM 842 C C . ASP A 1 106 ? -2.312 5.734 13.906 1 98.69 106 ASP A C 1
ATOM 844 O O . ASP A 1 106 ? -1.326 5.047 13.633 1 98.69 106 ASP A O 1
ATOM 848 N N . THR A 1 107 ? -3.531 5.41 13.547 1 98.75 107 THR A N 1
ATOM 849 C CA . THR A 1 107 ? -3.811 4.238 12.727 1 98.75 107 THR A CA 1
ATOM 850 C C . THR A 1 107 ? -3.102 4.336 11.383 1 98.75 107 THR A C 1
ATOM 852 O O . THR A 1 107 ? -2.43 3.396 10.953 1 98.75 107 THR A O 1
ATOM 855 N N . MET A 1 108 ? -3.129 5.477 10.734 1 98.88 108 MET A N 1
ATOM 856 C CA . MET A 1 108 ? -2.521 5.676 9.422 1 98.88 108 MET A CA 1
ATOM 857 C C . MET A 1 108 ? -0.999 5.668 9.516 1 98.88 108 MET A C 1
ATOM 859 O O . MET A 1 108 ? -0.316 5.211 8.602 1 98.88 108 MET A O 1
ATOM 863 N N . LEU A 1 109 ? -0.489 6.066 10.656 1 98.75 109 LEU A N 1
ATOM 864 C CA . LEU A 1 109 ? 0.954 6.219 10.812 1 98.75 109 LEU A CA 1
ATOM 865 C C . LEU A 1 109 ? 1.613 4.875 11.109 1 98.75 109 LEU A C 1
ATOM 867 O O . LEU A 1 109 ? 2.838 4.793 11.227 1 98.75 109 LEU A O 1
ATOM 871 N N . GLN A 1 110 ? 0.812 3.812 11.156 1 98 110 GLN A N 1
ATOM 872 C CA . GLN A 1 110 ? 1.418 2.486 11.125 1 98 110 GLN A CA 1
ATOM 873 C C . GLN A 1 110 ? 2.1 2.227 9.781 1 98 110 GLN A C 1
ATOM 875 O O . GLN A 1 110 ? 2.926 1.318 9.664 1 98 110 GLN A O 1
ATOM 880 N N . GLY A 1 111 ? 1.662 2.906 8.766 1 98.31 111 GLY A N 1
ATOM 881 C CA . GLY A 1 111 ? 2.449 2.996 7.547 1 98.31 111 GLY A CA 1
ATOM 882 C C . GLY A 1 111 ? 1.949 2.08 6.449 1 98.31 111 GLY A C 1
ATOM 883 O O . GLY A 1 111 ? 2.414 2.158 5.309 1 98.31 111 GLY A O 1
ATOM 884 N N . ARG A 1 112 ? 1.028 1.207 6.707 1 98.5 112 ARG A N 1
ATOM 885 C CA . ARG A 1 112 ? 0.49 0.328 5.672 1 98.5 112 ARG A CA 1
ATOM 886 C C . ARG A 1 112 ? -0.59 1.034 4.859 1 98.5 112 ARG A C 1
ATOM 888 O O . ARG A 1 112 ? -1.36 1.83 5.402 1 98.5 112 ARG A O 1
ATOM 895 N N . VAL A 1 113 ? -0.666 0.749 3.59 1 98.81 113 VAL A N 1
ATOM 896 C CA . VAL A 1 113 ? -1.68 1.336 2.721 1 98.81 113 VAL A CA 1
ATOM 897 C C . VAL A 1 113 ? -3.072 0.984 3.238 1 98.81 113 VAL A C 1
ATOM 899 O O . VAL A 1 113 ? -3.967 1.832 3.254 1 98.81 113 VAL A O 1
ATOM 902 N N . VAL A 1 114 ? -3.256 -0.209 3.719 1 98.5 114 VAL A N 1
ATOM 903 C CA . VAL A 1 114 ? -4.57 -0.694 4.125 1 98.5 114 VAL A CA 1
ATOM 904 C C . VAL A 1 114 ? -5.035 0.049 5.375 1 98.5 114 VAL A C 1
ATOM 906 O O . VAL A 1 114 ? -6.23 0.281 5.562 1 98.5 114 VAL A O 1
ATOM 909 N N . ASP A 1 115 ? -4.133 0.505 6.184 1 98.38 115 ASP A N 1
ATOM 910 C CA . ASP A 1 115 ? -4.516 1.292 7.355 1 98.38 115 ASP A CA 1
ATOM 911 C C . ASP A 1 115 ? -5.117 2.633 6.941 1 98.38 115 ASP A C 1
ATOM 913 O O . ASP A 1 115 ? -6.082 3.102 7.555 1 98.38 115 ASP A O 1
ATOM 917 N N . ILE A 1 116 ? -4.566 3.252 5.934 1 98.81 116 ILE A N 1
ATOM 918 C CA . ILE A 1 116 ? -5.121 4.488 5.402 1 98.81 116 ILE A CA 1
ATOM 919 C C . ILE A 1 116 ? -6.484 4.215 4.766 1 98.81 116 ILE A C 1
ATOM 921 O O . ILE A 1 116 ? -7.445 4.953 4.996 1 98.81 116 ILE A O 1
ATOM 925 N N . TYR A 1 117 ? -6.539 3.141 4.105 1 98.69 117 TYR A N 1
ATOM 926 C CA . TYR A 1 117 ? -7.766 2.744 3.42 1 98.69 117 TYR A CA 1
ATOM 927 C C . TYR A 1 117 ? -8.883 2.48 4.418 1 98.69 117 TYR A C 1
ATOM 929 O O . TYR A 1 117 ? -10.039 2.844 4.176 1 98.69 117 TYR A O 1
ATOM 937 N N . ARG A 1 118 ? -8.594 1.867 5.516 1 97.88 118 ARG A N 1
ATOM 938 C CA . ARG A 1 118 ? -9.586 1.563 6.539 1 97.88 118 ARG A CA 1
ATOM 939 C C . ARG A 1 118 ? -10.172 2.84 7.125 1 97.88 118 ARG A C 1
ATOM 941 O O . ARG A 1 118 ? -11.375 2.906 7.402 1 97.88 118 ARG A O 1
ATOM 948 N N . VAL A 1 119 ? -9.352 3.781 7.281 1 98.62 119 VAL A N 1
ATOM 949 C CA . VAL A 1 119 ? -9.836 5.066 7.773 1 98.62 119 VAL A CA 1
ATOM 950 C C . VAL A 1 119 ? -10.773 5.695 6.746 1 98.62 119 VAL A C 1
ATOM 952 O O . VAL A 1 119 ? -11.844 6.199 7.098 1 98.62 119 VAL A O 1
ATOM 955 N N . ARG A 1 120 ? -10.367 5.633 5.504 1 98.56 120 ARG A N 1
ATOM 956 C CA . ARG A 1 120 ? -11.219 6.16 4.445 1 98.56 120 ARG A CA 1
ATOM 957 C C . ARG A 1 120 ? -12.562 5.449 4.422 1 98.56 120 ARG A C 1
ATOM 959 O O . ARG A 1 120 ? -13.609 6.094 4.336 1 98.56 120 ARG A O 1
ATOM 966 N N . GLN A 1 121 ? -12.508 4.152 4.559 1 97.38 121 GLN A N 1
ATOM 967 C CA . GLN A 1 121 ? -13.734 3.363 4.535 1 97.38 121 GLN A CA 1
ATOM 968 C C . GLN A 1 121 ? -14.641 3.729 5.707 1 97.38 121 GLN A C 1
ATOM 970 O O . GLN A 1 121 ? -15.859 3.846 5.539 1 97.38 121 GLN A O 1
ATOM 975 N N . TYR A 1 122 ? -14.102 3.857 6.805 1 97.94 122 TYR A N 1
ATOM 976 C CA . TYR A 1 122 ? -14.844 4.242 8 1 97.94 122 TYR A CA 1
ATOM 977 C C . TYR A 1 122 ? -15.578 5.562 7.781 1 97.94 122 TYR A C 1
ATOM 979 O O . TYR A 1 122 ? -16.781 5.664 8.047 1 97.94 122 TYR A O 1
ATOM 987 N N . LEU A 1 123 ? -14.922 6.512 7.281 1 98.06 123 LEU A N 1
ATOM 988 C CA . LEU A 1 123 ? -15.5 7.836 7.086 1 98.06 123 LEU A CA 1
ATOM 989 C C . LEU A 1 123 ? -16.547 7.812 5.973 1 98.06 123 LEU A C 1
ATOM 991 O O . LEU A 1 123 ? -17.547 8.516 6.047 1 98.06 123 LEU A O 1
ATOM 995 N N . ASP A 1 124 ? -16.281 7 4.961 1 96.69 124 ASP A N 1
ATOM 996 C CA . ASP A 1 124 ? -17.266 6.848 3.887 1 96.69 124 ASP A CA 1
ATOM 997 C C . ASP A 1 124 ? -18.562 6.262 4.414 1 96.69 124 ASP A C 1
ATOM 999 O O . ASP A 1 124 ? -19.656 6.648 3.971 1 96.69 124 ASP A O 1
ATOM 1003 N N . ALA A 1 125 ? -18.453 5.355 5.344 1 95.75 125 ALA A N 1
ATOM 1004 C CA . ALA A 1 125 ? -19.625 4.734 5.957 1 95.75 125 ALA A CA 1
ATOM 1005 C C . ALA A 1 125 ? -20.375 5.734 6.832 1 95.75 125 ALA A C 1
ATOM 1007 O O . ALA A 1 125 ? -21.594 5.676 6.934 1 95.75 125 ALA A O 1
ATOM 1008 N N . GLN A 1 126 ? -19.672 6.594 7.414 1 93.62 126 GLN A N 1
ATOM 1009 C CA . GLN A 1 126 ? -20.297 7.609 8.266 1 93.62 126 GLN A CA 1
ATOM 1010 C C . GLN A 1 126 ? -21.062 8.633 7.43 1 93.62 126 GLN A C 1
ATOM 1012 O O . GLN A 1 126 ? -22.062 9.18 7.879 1 93.62 126 GLN A O 1
ATOM 1017 N N . ARG A 1 127 ? -20.641 8.812 6.207 1 91.69 127 ARG A N 1
ATOM 1018 C CA . ARG A 1 127 ? -21.297 9.766 5.316 1 91.69 127 ARG A CA 1
ATOM 1019 C C . ARG A 1 127 ? -22.578 9.18 4.73 1 91.69 127 ARG A C 1
ATOM 1021 O O . ARG A 1 127 ? -23.516 9.914 4.402 1 91.69 127 ARG A O 1
ATOM 1028 N N . GLY A 1 128 ? -22.469 7.844 4.285 1 80.69 128 GLY A N 1
ATOM 1029 C CA . GLY A 1 128 ? -23.594 7.172 3.645 1 80.69 128 GLY A CA 1
ATOM 1030 C C . GLY A 1 128 ? -24.656 6.723 4.625 1 80.69 128 GLY A C 1
ATOM 1031 O O . GLY A 1 128 ? -25.703 6.223 4.223 1 80.69 128 GLY A O 1
ATOM 1032 N N . GLY A 1 129 ? -24.359 6.59 5.887 1 61.06 129 GLY A N 1
ATOM 1033 C CA . GLY A 1 129 ? -25.375 6.23 6.871 1 61.06 129 GLY A CA 1
ATOM 1034 C C . GLY A 1 129 ? -26.125 7.426 7.43 1 61.06 129 GLY A C 1
ATOM 1035 O O . GLY A 1 129 ? -25.75 8.57 7.168 1 61.06 129 GLY A O 1
ATOM 1036 N N . MET B 1 1 ? 56 -11.516 18.406 1 32.69 1 MET B N 1
ATOM 1037 C CA . MET B 1 1 ? 54.969 -12.5 18.062 1 32.69 1 MET B CA 1
ATOM 1038 C C . MET B 1 1 ? 53.625 -11.828 17.844 1 32.69 1 MET B C 1
ATOM 1040 O O . MET B 1 1 ? 52.906 -11.539 18.812 1 32.69 1 MET B O 1
ATOM 1044 N N . THR B 1 2 ? 53.5 -10.812 16.906 1 37.69 2 THR B N 1
ATOM 1045 C CA . THR B 1 2 ? 52.469 -9.852 16.594 1 37.69 2 THR B CA 1
ATOM 1046 C C . THR B 1 2 ? 51.188 -10.57 16.109 1 37.69 2 THR B C 1
ATOM 1048 O O . THR B 1 2 ? 51.25 -11.289 15.109 1 37.69 2 THR B O 1
ATOM 1051 N N . GLU B 1 3 ? 50.25 -10.93 17.078 1 42.22 3 GLU B N 1
ATOM 1052 C CA . GLU B 1 3 ? 49.031 -11.633 16.703 1 42.22 3 GLU B CA 1
ATOM 1053 C C . GLU B 1 3 ? 48.25 -10.852 15.641 1 42.22 3 GLU B C 1
ATOM 1055 O O . GLU B 1 3 ? 48.031 -9.656 15.789 1 42.22 3 GLU B O 1
ATOM 1060 N N . PRO B 1 4 ? 48.25 -11.297 14.312 1 42.94 4 PRO B N 1
ATOM 1061 C CA . PRO B 1 4 ? 47.5 -10.617 13.258 1 42.94 4 PRO B CA 1
ATOM 1062 C C . PRO B 1 4 ? 46.031 -10.352 13.641 1 42.94 4 PRO B C 1
ATOM 1064 O O . PRO B 1 4 ? 45.406 -11.18 14.305 1 42.94 4 PRO B O 1
ATOM 1067 N N . VAL B 1 5 ? 45.688 -9.125 13.953 1 46.56 5 VAL B N 1
ATOM 1068 C CA . VAL B 1 5 ? 44.281 -8.703 14.133 1 46.56 5 VAL B CA 1
ATOM 1069 C C . VAL B 1 5 ? 43.406 -9.328 13.047 1 46.56 5 VAL B C 1
ATOM 1071 O O . VAL B 1 5 ? 43.75 -9.281 11.859 1 46.56 5 VAL B O 1
ATOM 1074 N N . ARG B 1 6 ? 42.75 -10.453 13.273 1 38.47 6 ARG B N 1
ATOM 1075 C CA . ARG B 1 6 ? 41.75 -11.07 12.422 1 38.47 6 ARG B CA 1
ATOM 1076 C C . ARG B 1 6 ? 40.75 -10.039 11.906 1 38.47 6 ARG B C 1
ATOM 1078 O O . ARG B 1 6 ? 40.094 -9.359 12.688 1 38.47 6 ARG B O 1
ATOM 1085 N N . GLY B 1 7 ? 41.031 -9.289 10.859 1 36.97 7 GLY B N 1
ATOM 1086 C CA . GLY B 1 7 ? 40.031 -8.469 10.203 1 36.97 7 GLY B CA 1
ATOM 1087 C C . GLY B 1 7 ? 38.719 -9.188 9.984 1 36.97 7 GLY B C 1
ATOM 1088 O O . GLY B 1 7 ? 38.688 -10.289 9.43 1 36.97 7 GLY B O 1
ATOM 1089 N N . SER B 1 8 ? 37.781 -9.133 10.992 1 41.16 8 SER B N 1
ATOM 1090 C CA . SER B 1 8 ? 36.438 -9.641 10.828 1 41.16 8 SER B CA 1
ATOM 1091 C C . SER B 1 8 ? 35.875 -9.258 9.469 1 41.16 8 SER B C 1
ATOM 1093 O O . SER B 1 8 ? 35.844 -8.078 9.102 1 41.16 8 SER B O 1
ATOM 1095 N N . SER B 1 9 ? 36.094 -10.094 8.492 1 40.78 9 SER B N 1
ATOM 1096 C CA . SER B 1 9 ? 35.438 -9.984 7.195 1 40.78 9 SER B CA 1
ATOM 1097 C C . SER B 1 9 ? 33.969 -9.57 7.352 1 40.78 9 SER B C 1
ATOM 1099 O O . SER B 1 9 ? 33.25 -10.094 8.211 1 40.78 9 SER B O 1
ATOM 1101 N N . PRO B 1 10 ? 33.625 -8.336 7.066 1 40.88 10 PRO B N 1
ATOM 1102 C CA . PRO B 1 10 ? 32.188 -8.078 7.047 1 40.88 10 PRO B CA 1
ATOM 1103 C C . PRO B 1 10 ? 31.375 -9.258 6.504 1 40.88 10 PRO B C 1
ATOM 1105 O O . PRO B 1 10 ? 31.875 -10.023 5.68 1 40.88 10 PRO B O 1
ATOM 1108 N N . SER B 1 11 ? 30.812 -10.094 7.312 1 39.56 11 SER B N 1
ATOM 1109 C CA . SER B 1 11 ? 29.891 -11.148 6.898 1 39.56 11 SER B CA 1
ATOM 1110 C C . SER B 1 11 ? 29.141 -10.75 5.629 1 39.56 11 SER B C 1
ATOM 1112 O O . SER B 1 11 ? 28.562 -9.664 5.551 1 39.56 11 SER B O 1
ATOM 1114 N N . SER B 1 12 ? 29.641 -11.07 4.484 1 42.5 12 SER B N 1
ATOM 1115 C CA . SER B 1 12 ? 28.906 -11.07 3.219 1 42.5 12 SER B CA 1
ATOM 1116 C C . SER B 1 12 ? 27.438 -11.414 3.424 1 42.5 12 SER B C 1
ATOM 1118 O O . SER B 1 12 ? 27.109 -12.539 3.791 1 42.5 12 SER B O 1
ATOM 1120 N N . ASP B 1 13 ? 26.641 -10.75 4.121 1 44.97 13 ASP B N 1
ATOM 1121 C CA . ASP B 1 13 ? 25.203 -10.977 4.082 1 44.97 13 ASP B CA 1
ATOM 1122 C C . ASP B 1 13 ? 24.766 -11.461 2.703 1 44.97 13 ASP B C 1
ATOM 1124 O O . ASP B 1 13 ? 24.766 -10.695 1.738 1 44.97 13 ASP B O 1
ATOM 1128 N N . SER B 1 14 ? 25.234 -12.617 2.182 1 48.81 14 SER B N 1
ATOM 1129 C CA . SER B 1 14 ? 24.844 -13.352 0.985 1 48.81 14 SER B CA 1
ATOM 1130 C C . SER B 1 14 ? 23.406 -13.031 0.593 1 48.81 14 SER B C 1
ATOM 1132 O O . SER B 1 14 ? 22.484 -13.188 1.4 1 48.81 14 SER B O 1
ATOM 1134 N N . ALA B 1 15 ? 23.141 -12.172 -0.379 1 61.88 15 ALA B N 1
ATOM 1135 C CA . ALA B 1 15 ? 21.891 -11.672 -0.939 1 61.88 15 ALA B CA 1
ATOM 1136 C C . ALA B 1 15 ? 20.875 -12.797 -1.131 1 61.88 15 ALA B C 1
ATOM 1138 O O . ALA B 1 15 ? 21.094 -13.703 -1.942 1 61.88 15 ALA B O 1
ATOM 1139 N N . ARG B 1 16 ? 20.328 -13.453 -0.217 1 80.62 16 ARG B N 1
ATOM 1140 C CA . ARG B 1 16 ? 19.312 -14.5 -0.301 1 80.62 16 ARG B CA 1
ATOM 1141 C C . ARG B 1 16 ? 17.922 -13.898 -0.472 1 80.62 16 ARG B C 1
ATOM 1143 O O . ARG B 1 16 ? 17.625 -12.852 0.097 1 80.62 16 ARG B O 1
ATOM 1150 N N . VAL B 1 17 ? 17.203 -14.602 -1.476 1 87.56 17 VAL B N 1
ATOM 1151 C CA . VAL B 1 17 ? 15.812 -14.203 -1.695 1 87.56 17 VAL B CA 1
ATOM 1152 C C . VAL B 1 17 ? 15.016 -14.375 -0.403 1 87.56 17 VAL B C 1
ATOM 1154 O O . VAL B 1 17 ? 15.008 -15.453 0.196 1 87.56 17 VAL B O 1
ATOM 1157 N N . PRO B 1 18 ? 14.422 -13.289 0.039 1 91.88 18 PRO B N 1
ATOM 1158 C CA . PRO B 1 18 ? 13.602 -13.406 1.244 1 91.88 18 PRO B CA 1
ATOM 1159 C C . PRO B 1 18 ? 12.531 -14.492 1.128 1 91.88 18 PRO B C 1
ATOM 1161 O O . PRO B 1 18 ? 12 -14.727 0.04 1 91.88 18 PRO B O 1
ATOM 1164 N N . ALA B 1 19 ? 12.227 -15.109 2.215 1 93.5 19 ALA B N 1
ATOM 1165 C CA . ALA B 1 19 ? 11.336 -16.266 2.24 1 93.5 19 ALA B CA 1
ATOM 1166 C C . ALA B 1 19 ? 9.969 -15.922 1.651 1 93.5 19 ALA B C 1
ATOM 1168 O O . ALA B 1 19 ? 9.383 -16.719 0.919 1 93.5 19 ALA B O 1
ATOM 1169 N N . GLU B 1 20 ? 9.398 -14.758 2.025 1 94.88 20 GLU B N 1
ATOM 1170 C CA . GLU B 1 20 ? 8.094 -14.344 1.52 1 94.88 20 GLU B CA 1
ATOM 1171 C C . GLU B 1 20 ? 8.117 -14.188 0.002 1 94.88 20 GLU B C 1
ATOM 1173 O O . GLU B 1 20 ? 7.145 -14.531 -0.677 1 94.88 20 GLU B O 1
ATOM 1178 N N . LEU B 1 21 ? 9.188 -13.719 -0.455 1 97.25 21 LEU B N 1
ATOM 1179 C CA . LEU B 1 21 ? 9.328 -13.531 -1.895 1 97.25 21 LEU B CA 1
ATOM 1180 C C . LEU B 1 21 ? 9.477 -14.875 -2.605 1 97.25 21 LEU B C 1
ATOM 1182 O O . LEU B 1 21 ? 8.922 -15.07 -3.688 1 97.25 21 LEU B O 1
ATOM 1186 N N . GLU B 1 22 ? 10.164 -15.75 -2.051 1 96.94 22 GLU B N 1
ATOM 1187 C CA . GLU B 1 22 ? 10.266 -17.094 -2.59 1 96.94 22 GLU B CA 1
ATOM 1188 C C . GLU B 1 22 ? 8.898 -17.781 -2.646 1 96.94 22 GLU B C 1
ATOM 1190 O O . GLU B 1 22 ? 8.555 -18.406 -3.645 1 96.94 22 GLU B O 1
ATOM 1195 N N . ALA B 1 23 ? 8.164 -17.672 -1.536 1 97.88 23 ALA B N 1
ATOM 1196 C CA . ALA B 1 23 ? 6.816 -18.25 -1.491 1 97.88 23 ALA B CA 1
ATOM 1197 C C . ALA B 1 23 ? 5.93 -17.641 -2.576 1 97.88 23 ALA B C 1
ATOM 1199 O O . ALA B 1 23 ? 5.152 -18.359 -3.219 1 97.88 23 ALA B O 1
ATOM 1200 N N . PHE B 1 24 ? 6.145 -16.375 -2.748 1 98.62 24 PHE B N 1
ATOM 1201 C CA . PHE B 1 24 ? 5.387 -15.711 -3.795 1 98.62 24 PHE B CA 1
ATOM 1202 C C . PHE B 1 24 ? 5.691 -16.312 -5.16 1 98.62 24 PHE B C 1
ATOM 1204 O O . PHE B 1 24 ? 4.781 -16.547 -5.957 1 98.62 24 PHE B O 1
ATOM 1211 N N . PHE B 1 25 ? 6.891 -16.547 -5.438 1 98.31 25 PHE B N 1
ATOM 1212 C CA . PHE B 1 25 ? 7.246 -17.062 -6.754 1 98.31 25 PHE B CA 1
ATOM 1213 C C . PHE B 1 25 ? 6.723 -18.484 -6.938 1 98.31 25 PHE B C 1
ATOM 1215 O O . PHE B 1 25 ? 6.348 -18.875 -8.047 1 98.31 25 PHE B O 1
ATOM 1222 N N . ARG B 1 26 ? 6.648 -19.219 -5.902 1 98.06 26 ARG B N 1
ATOM 1223 C CA . ARG B 1 26 ? 6.035 -20.547 -5.988 1 98.06 26 ARG B CA 1
ATOM 1224 C C . ARG B 1 26 ? 4.543 -20.438 -6.277 1 98.06 26 ARG B C 1
ATOM 1226 O O . ARG B 1 26 ? 4.012 -21.188 -7.098 1 98.06 26 ARG B O 1
ATOM 1233 N N . ILE B 1 27 ? 3.885 -19.5 -5.617 1 98.62 27 ILE B N 1
ATOM 1234 C CA . ILE B 1 27 ? 2.467 -19.25 -5.852 1 98.62 27 ILE B CA 1
ATOM 1235 C C . ILE B 1 27 ? 2.256 -18.812 -7.297 1 98.62 27 ILE B C 1
ATOM 1237 O O . ILE B 1 27 ? 1.342 -19.281 -7.973 1 98.62 27 ILE B O 1
ATOM 1241 N N . ALA B 1 28 ? 3.129 -17.953 -7.75 1 98.69 28 ALA B N 1
ATOM 1242 C CA . ALA B 1 28 ? 3.037 -17.422 -9.109 1 98.69 28 ALA B CA 1
ATOM 1243 C C . ALA B 1 28 ? 3.139 -18.547 -10.141 1 98.69 28 ALA B C 1
ATOM 1245 O O . ALA B 1 28 ? 2.434 -18.531 -11.148 1 98.69 28 ALA B O 1
ATOM 1246 N N . ASP B 1 29 ? 3.996 -19.469 -9.859 1 98.19 29 ASP B N 1
ATOM 1247 C CA . ASP B 1 29 ? 4.133 -20.609 -10.742 1 98.19 29 ASP B CA 1
ATOM 1248 C C . ASP B 1 29 ? 2.855 -21.453 -10.766 1 98.19 29 ASP B C 1
ATOM 1250 O O . ASP B 1 29 ? 2.387 -21.859 -11.828 1 98.19 29 ASP B O 1
ATOM 1254 N N . ARG B 1 30 ? 2.281 -21.672 -9.625 1 98 30 ARG B N 1
ATOM 1255 C CA . ARG B 1 30 ? 1.064 -22.484 -9.516 1 98 30 ARG B CA 1
ATOM 1256 C C . ARG B 1 30 ? -0.106 -21.781 -10.203 1 98 30 ARG B C 1
ATOM 1258 O O . ARG B 1 30 ? -0.947 -22.453 -10.82 1 98 30 ARG B O 1
ATOM 1265 N N . TRP B 1 31 ? -0.078 -20.5 -10.094 1 98.56 31 TRP B N 1
ATOM 1266 C CA . TRP B 1 31 ? -1.145 -19.719 -10.703 1 98.56 31 TRP B CA 1
ATOM 1267 C C . TRP B 1 31 ? -0.817 -19.406 -12.156 1 98.56 31 TRP B C 1
ATOM 1269 O O . TRP B 1 31 ? -1.592 -18.719 -12.844 1 98.56 31 TRP B O 1
ATOM 1279 N N . ARG B 1 32 ? 0.324 -19.797 -12.648 1 97.88 32 ARG B N 1
ATOM 1280 C CA . ARG B 1 32 ? 0.773 -19.609 -14.023 1 97.88 32 ARG B CA 1
ATOM 1281 C C . ARG B 1 32 ? 0.788 -18.141 -14.398 1 97.88 32 ARG B C 1
ATOM 1283 O O . ARG B 1 32 ? 0.281 -17.75 -15.453 1 97.88 32 ARG B O 1
ATOM 1290 N N . LEU B 1 33 ? 1.381 -17.391 -13.594 1 98.75 33 LEU B N 1
ATOM 1291 C CA . LEU B 1 33 ? 1.454 -15.953 -13.82 1 98.75 33 LEU B CA 1
ATOM 1292 C C . LEU B 1 33 ? 2.617 -15.609 -14.742 1 98.75 33 LEU B C 1
ATOM 1294 O O . LEU B 1 33 ? 3.699 -16.188 -14.633 1 98.75 33 LEU B O 1
ATOM 1298 N N . SER B 1 34 ? 2.346 -14.648 -15.633 1 98.62 34 SER B N 1
ATOM 1299 C CA . SER B 1 34 ? 3.439 -14.102 -16.422 1 98.62 34 SER B CA 1
ATOM 1300 C C . SER B 1 34 ? 4.352 -13.219 -15.586 1 98.62 34 SER B C 1
ATOM 1302 O O . SER B 1 34 ? 3.996 -12.836 -14.469 1 98.62 34 SER B O 1
ATOM 1304 N N . ALA B 1 35 ? 5.512 -12.875 -16.156 1 98.25 35 ALA B N 1
ATOM 1305 C CA . ALA B 1 35 ? 6.406 -11.922 -15.5 1 98.25 35 ALA B CA 1
ATOM 1306 C C . ALA B 1 35 ? 5.723 -10.578 -15.289 1 98.25 35 ALA B C 1
ATOM 1308 O O . ALA B 1 35 ? 5.879 -9.945 -14.242 1 98.25 35 ALA B O 1
ATOM 1309 N N . ASP B 1 36 ? 4.957 -10.172 -16.266 1 98.56 36 ASP B N 1
ATOM 1310 C CA . ASP B 1 36 ? 4.246 -8.898 -16.156 1 98.56 36 ASP B CA 1
ATOM 1311 C C . ASP B 1 36 ? 3.207 -8.945 -15.039 1 98.56 36 ASP B C 1
ATOM 1313 O O . ASP B 1 36 ? 3.023 -7.957 -14.32 1 98.56 36 ASP B O 1
ATOM 1317 N N . ASP B 1 37 ? 2.545 -10.07 -14.906 1 98.81 37 ASP B N 1
ATOM 1318 C CA . ASP B 1 37 ? 1.594 -10.234 -13.812 1 98.81 37 ASP B CA 1
ATOM 1319 C C . ASP B 1 37 ? 2.293 -10.141 -12.461 1 98.81 37 ASP B C 1
ATOM 1321 O O . ASP B 1 37 ? 1.80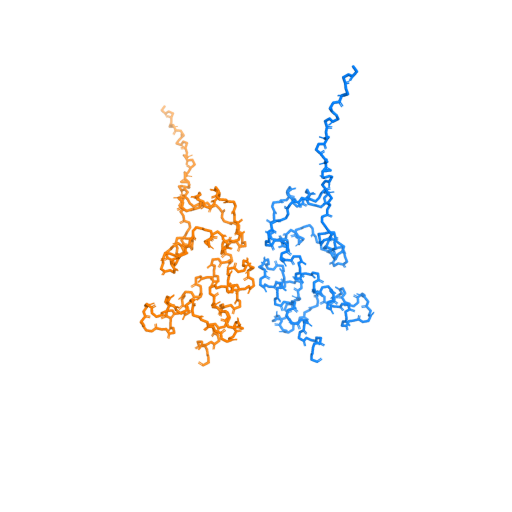2 -9.477 -11.547 1 98.81 37 ASP B O 1
ATOM 1325 N N . GLN B 1 38 ? 3.369 -10.828 -12.375 1 98.88 38 GLN B N 1
ATOM 1326 C CA . GLN B 1 38 ? 4.129 -10.836 -11.133 1 98.88 38 GLN B CA 1
ATOM 1327 C C . GLN B 1 38 ? 4.602 -9.43 -10.758 1 98.88 38 GLN B C 1
ATOM 1329 O O . GLN B 1 38 ? 4.469 -9.016 -9.609 1 98.88 38 GLN B O 1
ATOM 1334 N N . ILE B 1 39 ? 5.082 -8.758 -11.75 1 98.62 39 ILE B N 1
ATOM 1335 C CA . ILE B 1 39 ? 5.547 -7.383 -11.562 1 98.62 39 ILE B CA 1
ATOM 1336 C C . ILE B 1 39 ? 4.398 -6.512 -11.055 1 98.62 39 ILE B C 1
ATOM 1338 O O . ILE B 1 39 ? 4.555 -5.762 -10.094 1 98.62 39 ILE B O 1
ATOM 1342 N N . LYS B 1 40 ? 3.277 -6.633 -11.602 1 98.62 40 LYS B N 1
ATOM 1343 C CA . LYS B 1 40 ? 2.105 -5.855 -11.203 1 98.62 40 LYS B CA 1
ATOM 1344 C C . LYS B 1 40 ? 1.7 -6.168 -9.766 1 98.62 40 LYS B C 1
ATOM 1346 O O . LYS B 1 40 ? 1.445 -5.258 -8.977 1 98.62 40 LYS B O 1
ATOM 1351 N N . LEU B 1 41 ? 1.712 -7.391 -9.43 1 98.88 41 LEU B N 1
ATOM 1352 C CA . LEU B 1 41 ? 1.283 -7.816 -8.102 1 98.88 41 LEU B CA 1
ATOM 1353 C C . LEU B 1 41 ? 2.271 -7.355 -7.039 1 98.88 41 LEU B C 1
ATOM 1355 O O . LEU B 1 41 ? 1.897 -7.16 -5.883 1 98.88 41 LEU B O 1
ATOM 1359 N N . LEU B 1 42 ? 3.49 -7.113 -7.48 1 98.62 42 LEU B N 1
ATOM 1360 C CA . LEU B 1 42 ? 4.539 -6.746 -6.535 1 98.62 42 LEU B CA 1
ATOM 1361 C C . LEU B 1 42 ? 4.668 -5.23 -6.422 1 98.62 42 LEU B C 1
ATOM 1363 O O . LEU B 1 42 ? 5.559 -4.727 -5.738 1 98.62 42 LEU B O 1
ATOM 1367 N N . GLY B 1 43 ? 3.889 -4.5 -7.113 1 98.12 43 GLY B N 1
ATOM 1368 C CA . GLY B 1 43 ? 3.873 -3.047 -7.027 1 98.12 43 GLY B CA 1
ATOM 1369 C C . GLY B 1 43 ? 4.582 -2.375 -8.188 1 98.12 43 GLY B C 1
ATOM 1370 O O . GLY B 1 43 ? 5.066 -1.249 -8.055 1 98.12 43 GLY B O 1
ATOM 1371 N N . SER B 1 44 ? 4.867 -3.137 -9.203 1 97.88 44 SER B N 1
ATOM 1372 C CA . SER B 1 44 ? 5.387 -2.689 -10.492 1 97.88 44 SER B CA 1
ATOM 1373 C C . SER B 1 44 ? 6.809 -2.148 -10.359 1 97.88 44 SER B C 1
ATOM 1375 O O . SER B 1 44 ? 7.105 -1.048 -10.828 1 97.88 44 SER B O 1
ATOM 1377 N N . PRO B 1 45 ? 7.633 -2.836 -9.719 1 96.44 45 PRO B N 1
ATOM 1378 C CA . PRO B 1 45 ? 9.039 -2.449 -9.828 1 96.44 45 PRO B CA 1
ATOM 1379 C C . PRO B 1 45 ? 9.539 -2.43 -11.273 1 96.44 45 PRO B C 1
ATOM 1381 O O . PRO B 1 45 ? 8.914 -3.037 -12.156 1 96.44 45 PRO B O 1
ATOM 1384 N N . GLY B 1 46 ? 10.609 -1.672 -11.445 1 95.94 46 GLY B N 1
ATOM 1385 C CA . GLY B 1 46 ? 11.242 -1.808 -12.75 1 95.94 46 GLY B CA 1
ATOM 1386 C C . GLY B 1 46 ? 11.594 -3.242 -13.094 1 95.94 46 GLY B C 1
ATOM 1387 O O . GLY B 1 46 ? 11.891 -4.047 -12.203 1 95.94 46 GLY B O 1
ATOM 1388 N N . ARG B 1 47 ? 11.633 -3.541 -14.336 1 96.94 47 ARG B N 1
ATOM 1389 C CA . ARG B 1 47 ? 11.891 -4.906 -14.781 1 96.94 47 ARG B CA 1
ATOM 1390 C C . ARG B 1 47 ? 13.234 -5.406 -14.281 1 96.94 47 ARG B C 1
ATOM 1392 O O . A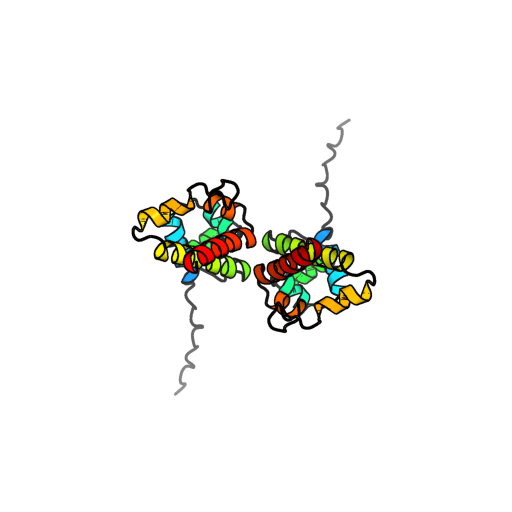RG B 1 47 ? 13.352 -6.555 -13.844 1 96.94 47 ARG B O 1
ATOM 1399 N N . SER B 1 48 ? 14.242 -4.598 -14.359 1 96.94 48 SER B N 1
ATOM 1400 C CA . SER B 1 48 ? 15.562 -4.996 -13.883 1 96.94 48 SER B CA 1
ATOM 1401 C C . SER B 1 48 ? 15.539 -5.316 -12.391 1 96.94 48 SER B C 1
ATOM 1403 O O . SER B 1 48 ? 16.141 -6.301 -11.953 1 96.94 48 SER B O 1
ATOM 1405 N N . THR B 1 49 ? 14.883 -4.488 -11.625 1 95.88 49 THR B N 1
ATOM 1406 C CA . THR B 1 49 ? 14.734 -4.715 -10.188 1 95.88 49 THR B CA 1
ATOM 1407 C C . THR B 1 49 ? 14 -6.027 -9.922 1 95.88 49 THR B C 1
ATOM 1409 O O . THR B 1 49 ? 14.422 -6.812 -9.062 1 95.88 49 THR B O 1
ATOM 1412 N N . PHE B 1 50 ? 12.969 -6.336 -10.672 1 97.62 50 PHE B N 1
ATOM 1413 C CA . PHE B 1 50 ? 12.203 -7.566 -10.531 1 97.62 50 PHE B CA 1
ATOM 1414 C C . PHE B 1 50 ? 13.086 -8.789 -10.758 1 97.62 50 PHE B C 1
ATOM 1416 O O . PHE B 1 50 ? 13.07 -9.727 -9.961 1 97.62 50 PHE B O 1
ATOM 1423 N N . PHE B 1 51 ? 13.82 -8.727 -11.727 1 96.81 51 PHE B N 1
ATOM 1424 C CA . PHE B 1 51 ? 14.617 -9.906 -12.055 1 96.81 51 PHE B CA 1
ATOM 1425 C C . PHE B 1 51 ? 15.781 -10.062 -11.086 1 96.81 51 PHE B C 1
ATOM 1427 O O . PHE B 1 51 ? 16.203 -11.18 -10.781 1 96.81 51 PHE B O 1
ATOM 1434 N N . LYS B 1 52 ? 16.219 -8.945 -10.586 1 95.94 52 LYS B N 1
ATOM 1435 C CA . LYS B 1 52 ? 17.188 -9.023 -9.508 1 95.94 52 LYS B CA 1
ATOM 1436 C C . LYS B 1 52 ? 16.594 -9.703 -8.273 1 95.94 52 LYS B C 1
ATOM 1438 O O . LYS B 1 52 ? 17.25 -10.547 -7.648 1 95.94 52 LYS B O 1
ATOM 1443 N N . TRP B 1 53 ? 15.391 -9.281 -7.875 1 96.12 53 TRP B N 1
ATOM 1444 C CA . TRP B 1 53 ? 14.711 -9.906 -6.746 1 96.12 53 TRP B CA 1
ATOM 1445 C C . TRP B 1 53 ? 14.57 -11.406 -6.957 1 96.12 53 TRP B C 1
ATOM 1447 O O . TRP B 1 53 ? 14.758 -12.195 -6.031 1 96.12 53 TRP B O 1
ATOM 1457 N N . LYS B 1 54 ? 14.203 -11.758 -8.156 1 94.81 54 LYS B N 1
ATOM 1458 C CA .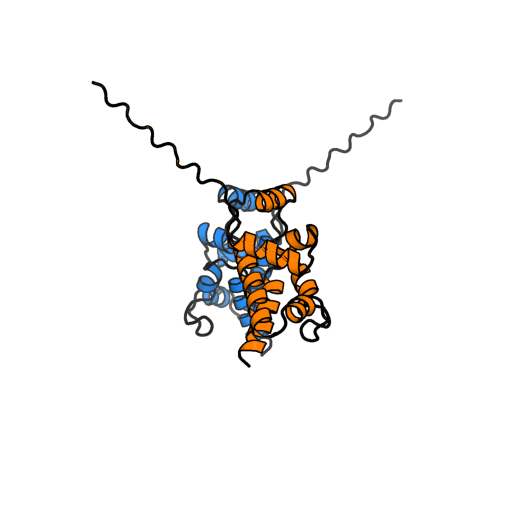 LYS B 1 54 ? 13.953 -13.156 -8.492 1 94.81 54 LYS B CA 1
ATOM 1459 C C . LYS B 1 54 ? 15.227 -13.984 -8.398 1 94.81 54 LYS B C 1
ATOM 1461 O O . LYS B 1 54 ? 15.195 -15.133 -7.953 1 94.81 54 LYS B O 1
ATOM 1466 N N . LYS B 1 55 ? 16.281 -13.414 -8.672 1 93.06 55 LYS B N 1
ATOM 1467 C CA . LYS B 1 55 ? 17.547 -14.148 -8.766 1 93.06 55 LYS B CA 1
ATOM 1468 C C . LYS B 1 55 ? 18.281 -14.148 -7.43 1 93.06 55 LYS B C 1
ATOM 1470 O O . LYS B 1 55 ? 18.797 -15.18 -7 1 93.06 55 LYS B O 1
ATOM 1475 N N . ALA B 1 56 ? 18.328 -12.953 -6.758 1 91.38 56 ALA B N 1
ATOM 1476 C CA . ALA B 1 56 ? 19.25 -12.812 -5.641 1 91.38 56 ALA B CA 1
ATOM 1477 C C . ALA B 1 56 ? 18.578 -12.148 -4.445 1 91.38 56 ALA B C 1
ATOM 1479 O O . ALA B 1 56 ? 19.203 -11.984 -3.391 1 91.38 56 ALA B O 1
ATOM 1480 N N . GLY B 1 57 ? 17.375 -11.906 -4.578 1 89.62 57 GLY B N 1
ATOM 1481 C CA . GLY B 1 57 ? 16.688 -11.211 -3.5 1 89.62 57 GLY B CA 1
ATOM 1482 C C . GLY B 1 57 ? 17.031 -9.734 -3.439 1 89.62 57 GLY B C 1
ATOM 1483 O O . GLY B 1 57 ? 17.156 -9.078 -4.477 1 89.62 57 GLY B O 1
ATOM 1484 N N . GLY B 1 58 ? 17.078 -9.148 -2.305 1 87.06 58 GLY B N 1
ATOM 1485 C CA . GLY B 1 58 ? 17.312 -7.738 -2.053 1 87.06 58 GLY B CA 1
ATOM 1486 C C . GLY B 1 58 ? 16.359 -7.152 -1.029 1 87.06 58 GLY B C 1
ATOM 1487 O O . GLY B 1 58 ? 15.523 -7.871 -0.467 1 87.06 58 GLY B O 1
ATOM 1488 N N . THR B 1 59 ? 16.625 -5.859 -0.803 1 89.69 59 THR B N 1
ATOM 1489 C CA . THR B 1 59 ? 15.734 -5.168 0.12 1 89.69 59 THR B CA 1
ATOM 1490 C C . THR B 1 59 ? 14.414 -4.816 -0.563 1 89.69 59 THR B C 1
ATOM 1492 O O . THR B 1 59 ? 14.406 -4.176 -1.617 1 89.69 59 THR B O 1
ATOM 1495 N N . LEU B 1 60 ? 13.391 -5.273 -0.013 1 95.06 60 LEU B N 1
ATOM 1496 C CA . LEU B 1 60 ? 12.07 -5.004 -0.563 1 95.06 60 LEU B CA 1
ATOM 1497 C C . LEU B 1 60 ? 11.453 -3.768 0.082 1 95.06 60 LEU B C 1
ATOM 1499 O O . LEU B 1 60 ? 11.5 -3.613 1.305 1 95.06 60 LEU B O 1
ATOM 1503 N N . PRO B 1 61 ? 10.883 -2.875 -0.752 1 94.88 61 PRO B N 1
ATOM 1504 C CA . PRO B 1 61 ? 10.102 -1.784 -0.161 1 94.88 61 PRO B CA 1
ATOM 1505 C C . PRO B 1 61 ? 8.984 -2.283 0.752 1 94.88 61 PRO B C 1
ATOM 1507 O O . PRO B 1 61 ? 8.422 -3.352 0.512 1 94.88 61 PRO B O 1
ATOM 1510 N N . ALA B 1 62 ? 8.625 -1.507 1.734 1 95.62 62 ALA B N 1
ATOM 1511 C CA . ALA B 1 62 ? 7.609 -1.879 2.717 1 95.62 62 ALA B CA 1
ATOM 1512 C C . ALA B 1 62 ? 6.281 -2.191 2.037 1 95.62 62 ALA B C 1
ATOM 1514 O O . ALA B 1 62 ? 5.562 -3.102 2.457 1 95.62 62 ALA B O 1
ATOM 1515 N N . ASP B 1 63 ? 5.949 -1.469 1 1 97.94 63 ASP B N 1
ATOM 1516 C CA . ASP B 1 63 ? 4.691 -1.693 0.292 1 97.94 63 ASP B CA 1
ATOM 1517 C C . ASP B 1 63 ? 4.695 -3.045 -0.418 1 97.94 63 ASP B C 1
ATOM 1519 O O . ASP B 1 63 ? 3.662 -3.709 -0.505 1 97.94 63 ASP B O 1
ATOM 1523 N N . THR B 1 64 ? 5.832 -3.445 -0.929 1 98.06 64 THR B N 1
ATOM 1524 C CA . THR B 1 64 ? 5.953 -4.758 -1.552 1 98.06 64 THR B CA 1
ATOM 1525 C C . THR B 1 64 ? 5.805 -5.867 -0.512 1 98.06 64 THR B C 1
ATOM 1527 O O . THR B 1 64 ? 5.137 -6.871 -0.761 1 98.06 64 THR B O 1
ATOM 1530 N N . VAL B 1 65 ? 6.395 -5.652 0.598 1 97.88 65 VAL B N 1
ATOM 1531 C CA . VAL B 1 65 ? 6.285 -6.621 1.685 1 97.88 65 VAL B CA 1
ATOM 1532 C C . VAL B 1 65 ? 4.828 -6.75 2.113 1 97.88 65 VAL B C 1
ATOM 1534 O O . VAL B 1 65 ? 4.34 -7.859 2.346 1 97.88 65 VAL B O 1
ATOM 1537 N N . GLU B 1 66 ? 4.133 -5.672 2.213 1 98.56 66 GLU B N 1
ATOM 1538 C CA . GLU B 1 66 ? 2.713 -5.719 2.553 1 98.56 66 GLU B CA 1
ATOM 1539 C C . GLU B 1 66 ? 1.92 -6.5 1.511 1 98.56 66 GLU B C 1
ATOM 1541 O O . GLU B 1 66 ? 1.074 -7.328 1.858 1 98.56 66 GLU B O 1
ATOM 1546 N N . ARG B 1 67 ? 2.176 -6.199 0.215 1 98.81 67 ARG B N 1
ATOM 1547 C CA . ARG B 1 67 ? 1.523 -6.922 -0.872 1 98.81 67 ARG B CA 1
ATOM 1548 C C . ARG B 1 67 ? 1.772 -8.422 -0.758 1 98.81 67 ARG B C 1
ATOM 1550 O O . ARG B 1 67 ? 0.843 -9.219 -0.888 1 98.81 67 ARG B O 1
ATOM 1557 N N . LEU B 1 68 ? 2.994 -8.773 -0.499 1 98.75 68 LEU B N 1
ATOM 1558 C CA . LEU B 1 68 ? 3.355 -10.172 -0.338 1 98.75 68 LEU B CA 1
ATOM 1559 C C . LEU B 1 68 ? 2.57 -10.812 0.805 1 98.75 68 LEU B C 1
ATOM 1561 O O . LEU B 1 68 ? 2.047 -11.922 0.664 1 98.75 68 LEU B O 1
ATOM 1565 N N . SER B 1 69 ? 2.461 -10.094 1.875 1 98.75 69 SER B N 1
ATOM 1566 C CA . SER B 1 69 ? 1.73 -10.609 3.029 1 98.75 69 SER B CA 1
ATOM 1567 C C . SER B 1 69 ? 0.275 -10.898 2.678 1 98.75 69 SER B C 1
ATOM 1569 O O . SER B 1 69 ? -0.268 -11.93 3.066 1 98.75 69 SER B O 1
ATOM 1571 N N . HIS B 1 70 ? -0.34 -10.062 1.911 1 98.81 70 HIS B N 1
ATOM 1572 C CA . HIS B 1 70 ? -1.729 -10.273 1.519 1 98.81 70 HIS B CA 1
ATOM 1573 C C . HIS B 1 70 ? -1.864 -11.453 0.567 1 98.81 70 HIS B C 1
ATOM 1575 O O . HIS B 1 70 ? -2.773 -12.273 0.714 1 98.81 70 HIS B O 1
ATOM 1581 N N . ILE B 1 71 ? -0.973 -11.555 -0.364 1 98.88 71 ILE B N 1
ATOM 1582 C CA . ILE B 1 71 ? -1.04 -12.617 -1.362 1 98.88 71 ILE B CA 1
ATOM 1583 C C . ILE B 1 71 ? -0.826 -13.969 -0.689 1 98.88 71 ILE B C 1
ATOM 1585 O O . ILE B 1 71 ? -1.539 -14.938 -0.98 1 98.88 71 ILE B O 1
ATOM 1589 N N . LEU B 1 72 ? 0.126 -14.047 0.21 1 98.75 72 LEU B N 1
ATOM 1590 C CA . LEU B 1 72 ? 0.385 -15.297 0.929 1 98.75 72 LEU B CA 1
ATOM 1591 C C . LEU B 1 72 ? -0.812 -15.688 1.788 1 98.75 72 LEU B C 1
ATOM 1593 O O . LEU B 1 72 ? -1.128 -16.875 1.918 1 98.75 72 LEU B O 1
ATOM 1597 N N . SER B 1 73 ? -1.448 -14.711 2.338 1 98.69 73 SER B N 1
ATOM 1598 C CA . SER B 1 73 ? -2.648 -14.977 3.125 1 98.69 73 SER B CA 1
ATOM 1599 C C . SER B 1 73 ? -3.785 -15.484 2.248 1 98.69 73 SER B C 1
ATOM 1601 O O . SER B 1 73 ? -4.555 -16.359 2.664 1 98.69 73 SER B O 1
ATOM 1603 N N . ILE B 1 74 ? -3.885 -14.961 1.064 1 98.75 74 ILE B N 1
ATOM 1604 C CA . ILE B 1 74 ? -4.871 -15.414 0.092 1 98.75 74 ILE B CA 1
ATOM 1605 C C . ILE B 1 74 ? -4.598 -16.875 -0.274 1 98.75 74 ILE B C 1
ATOM 1607 O O . ILE B 1 74 ? -5.512 -17.703 -0.271 1 98.75 74 ILE B O 1
ATOM 1611 N N . TRP B 1 75 ? -3.389 -17.172 -0.523 1 98.56 75 TRP B N 1
ATOM 1612 C CA . TRP B 1 75 ? -2.969 -18.531 -0.816 1 98.56 75 TRP B CA 1
ATOM 1613 C C . TRP B 1 75 ? -3.34 -19.469 0.327 1 98.56 75 TRP B C 1
ATOM 1615 O O . TRP B 1 75 ? -3.941 -20.531 0.104 1 98.56 75 TRP B O 1
ATOM 1625 N N . LYS B 1 76 ? -3.041 -19.078 1.508 1 98.06 76 LYS B N 1
ATOM 1626 C CA . LYS B 1 76 ? -3.336 -19.891 2.68 1 98.06 76 LYS B CA 1
ATOM 1627 C C . LYS B 1 76 ? -4.84 -20.094 2.848 1 98.06 76 LYS B C 1
ATOM 1629 O O . LYS B 1 76 ? -5.297 -21.203 3.129 1 98.06 76 LYS B O 1
ATOM 1634 N N . ALA B 1 77 ? -5.59 -19.062 2.684 1 98.44 77 ALA B N 1
ATOM 1635 C CA . ALA B 1 77 ? -7.043 -19.141 2.812 1 98.44 77 ALA B CA 1
ATOM 1636 C C . ALA B 1 77 ? -7.625 -20.141 1.806 1 98.44 77 ALA B C 1
ATOM 1638 O O . ALA B 1 77 ? -8.492 -20.938 2.148 1 98.44 77 ALA B O 1
ATOM 1639 N N . LEU B 1 78 ? -7.164 -20.125 0.597 1 98.38 78 LEU B N 1
ATOM 1640 C CA . LEU B 1 78 ? -7.648 -21.031 -0.445 1 98.38 78 LEU B CA 1
ATOM 1641 C C . LEU B 1 78 ? -7.32 -22.484 -0.104 1 98.38 78 LEU B C 1
ATOM 1643 O O . LEU B 1 78 ? -8.133 -23.375 -0.353 1 98.38 78 LEU B O 1
ATOM 1647 N N . ARG B 1 79 ? -6.203 -22.672 0.484 1 97.31 79 ARG B N 1
ATOM 1648 C CA . ARG B 1 79 ? -5.781 -24.031 0.838 1 97.31 79 ARG B CA 1
ATOM 1649 C C . ARG B 1 79 ? -6.613 -24.578 1.993 1 97.31 79 ARG B C 1
ATOM 1651 O O . ARG B 1 79 ? -6.758 -25.797 2.141 1 97.31 79 ARG B O 1
ATOM 1658 N N . ILE B 1 80 ? -7.117 -23.672 2.768 1 97.25 80 ILE B N 1
ATOM 1659 C CA . ILE B 1 80 ? -8.008 -24.047 3.855 1 97.25 80 ILE B CA 1
ATOM 1660 C C . ILE B 1 80 ? -9.398 -24.344 3.301 1 97.25 80 ILE B C 1
ATOM 1662 O O . ILE B 1 80 ? -10.047 -25.312 3.705 1 97.25 80 ILE B O 1
ATOM 1666 N N . LEU B 1 81 ? -9.891 -23.672 2.354 1 96.94 81 LEU B N 1
ATOM 1667 C CA . LEU B 1 81 ? -11.258 -23.719 1.839 1 96.94 81 LEU B CA 1
ATOM 1668 C C . LEU B 1 81 ? -11.43 -24.891 0.88 1 96.94 81 LEU B C 1
ATOM 1670 O O . LEU B 1 81 ? -12.547 -25.375 0.686 1 96.94 81 LEU B O 1
ATOM 1674 N N . PHE B 1 82 ? -10.352 -25.281 0.311 1 96.75 82 PHE B N 1
ATOM 1675 C CA . PHE B 1 82 ? -10.43 -26.328 -0.695 1 96.75 82 PHE B CA 1
ATOM 1676 C C . PHE B 1 82 ? -9.617 -27.547 -0.272 1 96.75 82 PHE B C 1
ATOM 1678 O O . PHE B 1 82 ? -8.469 -27.422 0.16 1 96.75 82 PHE B O 1
ATOM 1685 N N . THR B 1 83 ? -10.156 -28.688 -0.47 1 96.12 83 THR B N 1
ATOM 1686 C CA . THR B 1 83 ? -9.461 -29.938 -0.153 1 96.12 83 THR B CA 1
ATOM 1687 C C . THR B 1 83 ? -8.523 -30.328 -1.288 1 96.12 83 THR B C 1
ATOM 1689 O O . THR B 1 83 ? 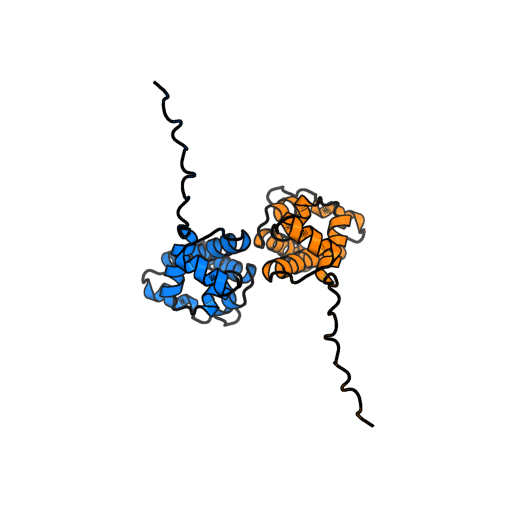-7.422 -30.828 -1.045 1 96.12 83 THR B O 1
ATOM 1692 N N . ILE B 1 84 ? -8.961 -30.047 -2.488 1 97.06 84 ILE B N 1
ATOM 1693 C CA . ILE B 1 84 ? -8.164 -30.344 -3.674 1 97.06 84 ILE B CA 1
ATOM 1694 C C . ILE B 1 84 ? -7.359 -29.125 -4.082 1 97.06 84 ILE B C 1
ATOM 1696 O O . ILE B 1 84 ? -7.93 -28.094 -4.477 1 97.06 84 ILE B O 1
ATOM 1700 N N . GLU B 1 85 ? -6.105 -29.25 -4.078 1 95.62 85 GLU B N 1
ATOM 1701 C CA . GLU B 1 85 ? -5.191 -28.141 -4.32 1 95.62 85 GLU B CA 1
ATOM 1702 C C . GLU B 1 85 ? -5.426 -27.531 -5.695 1 95.62 85 GLU B C 1
ATOM 1704 O O . GLU B 1 85 ? -5.379 -26.297 -5.848 1 95.62 85 GLU B O 1
ATOM 1709 N N . GLU B 1 86 ? -5.672 -28.359 -6.629 1 96.44 86 GLU B N 1
ATOM 1710 C CA . GLU B 1 86 ? -5.875 -27.875 -7.992 1 96.44 86 GLU B CA 1
ATOM 1711 C C . GLU B 1 86 ? -7.105 -26.969 -8.086 1 96.44 86 GLU B C 1
ATOM 1713 O O . GLU B 1 86 ? -7.125 -26.016 -8.867 1 96.44 86 GLU B O 1
ATOM 1718 N N . ARG B 1 87 ? -8.117 -27.266 -7.332 1 96.94 87 ARG B N 1
ATOM 1719 C CA . ARG B 1 87 ? -9.32 -26.453 -7.316 1 96.94 87 ARG B CA 1
ATOM 1720 C C . ARG B 1 87 ? -9.047 -25.094 -6.691 1 96.94 87 ARG B C 1
ATOM 1722 O O . ARG B 1 87 ? -9.594 -24.078 -7.137 1 96.94 87 ARG B O 1
ATOM 1729 N N . ALA B 1 88 ? -8.242 -25.109 -5.676 1 97.06 88 ALA B N 1
ATOM 1730 C CA . ALA B 1 88 ? -7.832 -23.859 -5.051 1 97.06 88 ALA B CA 1
ATOM 1731 C C . ALA B 1 88 ? -7.094 -22.969 -6.043 1 97.06 88 ALA B C 1
ATOM 1733 O O . ALA B 1 88 ? -7.359 -21.766 -6.125 1 97.06 88 ALA B O 1
ATOM 1734 N N . ASP B 1 89 ? -6.199 -23.578 -6.789 1 97.25 89 ASP B N 1
ATOM 1735 C CA . ASP B 1 89 ? -5.418 -22.844 -7.77 1 97.25 89 ASP B CA 1
ATOM 1736 C C . ASP B 1 89 ? -6.312 -22.281 -8.875 1 97.25 89 ASP B C 1
ATOM 1738 O O . ASP B 1 89 ? -6.078 -21.172 -9.367 1 97.25 89 ASP B O 1
ATOM 1742 N N . ASP B 1 90 ? -7.312 -23.062 -9.242 1 97.06 90 ASP B N 1
ATOM 1743 C CA . ASP B 1 90 ? -8.18 -22.656 -10.344 1 97.06 90 ASP B CA 1
ATOM 1744 C C . ASP B 1 90 ? -9.164 -21.578 -9.906 1 97.06 90 ASP B C 1
ATOM 1746 O O . ASP B 1 90 ? -9.656 -20.812 -10.734 1 97.06 90 ASP B O 1
ATOM 1750 N N . TRP B 1 91 ? -9.477 -21.578 -8.688 1 98.19 91 TRP B N 1
ATOM 1751 C CA . TRP B 1 91 ? -10.477 -20.656 -8.164 1 98.19 91 TRP B CA 1
ATOM 1752 C C . TRP B 1 91 ? -10.094 -19.203 -8.445 1 98.19 91 TRP B C 1
ATOM 1754 O O . TRP B 1 91 ? -10.953 -18.375 -8.742 1 98.19 91 TRP B O 1
ATOM 1764 N N . ILE B 1 92 ? -8.844 -18.922 -8.422 1 98.19 92 ILE B N 1
ATOM 1765 C CA . ILE B 1 92 ? -8.344 -17.562 -8.5 1 98.19 92 ILE B CA 1
ATOM 1766 C C . ILE B 1 92 ? -8.719 -16.953 -9.852 1 98.19 92 ILE B C 1
ATOM 1768 O O . ILE B 1 92 ? -8.766 -15.727 -9.992 1 98.19 92 ILE B O 1
ATOM 1772 N N . ARG B 1 93 ? -8.984 -17.75 -10.852 1 98.31 93 ARG B N 1
ATOM 1773 C CA . ARG B 1 93 ? -9.25 -17.281 -12.203 1 98.31 93 ARG B CA 1
ATOM 1774 C C . ARG B 1 93 ? -10.742 -17.344 -12.516 1 98.31 93 ARG B C 1
ATOM 1776 O O . ARG B 1 93 ? -11.188 -16.859 -13.562 1 98.31 93 ARG B O 1
ATOM 1783 N N . ARG B 1 94 ? -11.492 -17.875 -11.656 1 97.94 94 ARG B N 1
ATOM 1784 C CA . ARG B 1 94 ? -12.922 -18.031 -11.906 1 97.94 94 ARG B CA 1
ATOM 1785 C C . ARG B 1 94 ? -13.672 -16.734 -11.641 1 97.94 94 ARG B C 1
ATOM 1787 O O . ARG B 1 94 ? -13.359 -16.016 -10.688 1 97.94 94 ARG B O 1
ATOM 1794 N N . PRO B 1 95 ? -14.711 -16.453 -12.469 1 98 95 PRO B N 1
ATOM 1795 C CA . PRO B 1 95 ? -15.547 -15.289 -12.164 1 98 95 PRO B CA 1
ATOM 1796 C C . PRO B 1 95 ? -16.188 -15.367 -10.789 1 98 95 PRO B C 1
ATOM 1798 O O . PRO B 1 95 ? -16.531 -16.453 -10.32 1 98 95 PRO B O 1
ATOM 1801 N N . ASN B 1 96 ? -16.375 -14.281 -10.211 1 97.38 96 ASN B N 1
ATOM 1802 C CA . ASN B 1 96 ? -16.953 -14.18 -8.875 1 97.38 96 ASN B CA 1
ATOM 1803 C C . ASN B 1 96 ? -17.875 -12.969 -8.758 1 97.38 96 ASN B C 1
ATOM 1805 O O . ASN B 1 96 ? -17.453 -11.844 -9.016 1 97.38 96 ASN B O 1
ATOM 1809 N N . ASP B 1 97 ? -19.078 -13.172 -8.305 1 96.38 97 ASP B N 1
ATOM 1810 C CA . ASP B 1 97 ? -20.078 -12.117 -8.219 1 96.38 97 ASP B CA 1
ATOM 1811 C C . ASP B 1 97 ? -19.656 -11.016 -7.258 1 96.38 97 ASP B C 1
ATOM 1813 O O . ASP B 1 97 ? -19.984 -9.844 -7.453 1 96.38 97 ASP B O 1
ATOM 1817 N N . PHE B 1 98 ? -18.922 -11.453 -6.305 1 95.44 98 PHE B N 1
ATOM 1818 C CA . PHE B 1 98 ? -18.453 -10.461 -5.332 1 95.44 98 PHE B CA 1
ATOM 1819 C C . PHE B 1 98 ? -17.562 -9.422 -5.996 1 95.44 98 PHE B C 1
ATOM 1821 O O . PHE B 1 98 ? -17.531 -8.266 -5.582 1 95.44 98 PHE B O 1
ATOM 1828 N N . PHE B 1 99 ? -16.875 -9.812 -6.988 1 97.31 99 PHE B N 1
ATOM 1829 C CA . PHE B 1 99 ? -15.977 -8.906 -7.688 1 97.31 99 PHE B CA 1
ATOM 1830 C C . PHE B 1 99 ? -16.594 -8.43 -9 1 97.31 99 PHE B C 1
ATOM 1832 O O . PHE B 1 99 ? -15.883 -8.258 -9.992 1 97.31 99 PHE B O 1
ATOM 1839 N N . ASP B 1 100 ? -17.875 -8.344 -9.016 1 96.75 100 ASP B N 1
ATOM 1840 C CA . ASP B 1 100 ? -18.625 -7.848 -10.156 1 96.75 100 ASP B CA 1
ATOM 1841 C C . ASP B 1 100 ? -18.406 -8.734 -11.383 1 96.75 100 ASP B C 1
ATOM 1843 O O . ASP B 1 100 ? -18.266 -8.227 -12.5 1 96.75 100 ASP B O 1
ATOM 1847 N N . GLY B 1 101 ? -18.125 -9.953 -11.133 1 98 101 GLY B N 1
ATOM 1848 C CA . GLY B 1 101 ? -17.984 -10.93 -12.195 1 98 101 GLY B CA 1
ATOM 1849 C C . GLY B 1 101 ? -16.547 -11.164 -12.617 1 98 101 GLY B C 1
ATOM 1850 O O . GLY B 1 101 ? -16.266 -12.094 -13.375 1 98 101 GLY B O 1
ATOM 1851 N N . ALA B 1 102 ? -15.734 -10.297 -12.18 1 98.38 102 ALA B N 1
ATOM 1852 C CA . ALA B 1 102 ? -14.32 -10.523 -12.453 1 98.38 102 ALA B CA 1
ATOM 1853 C C . ALA B 1 102 ? -13.758 -11.633 -11.578 1 98.38 102 ALA B C 1
ATOM 1855 O O . ALA B 1 102 ? -14.367 -12.008 -10.57 1 98.38 102 ALA B O 1
ATOM 1856 N N . SER B 1 103 ? -12.703 -12.195 -11.992 1 98.75 103 SER B N 1
ATOM 1857 C CA . SER B 1 103 ? -12.008 -13.141 -11.125 1 98.75 103 SER B CA 1
ATOM 1858 C C . SER B 1 103 ? -11.219 -12.422 -10.039 1 98.75 103 SER B C 1
ATOM 1860 O O . SER B 1 103 ? -10.945 -11.227 -10.156 1 98.75 103 SER B O 1
ATOM 1862 N N . ALA B 1 104 ? -10.875 -13.18 -9.023 1 98.81 104 ALA B N 1
ATOM 1863 C CA . ALA B 1 104 ? -10 -12.641 -7.98 1 98.81 104 ALA B CA 1
ATOM 1864 C C . ALA B 1 104 ? -8.664 -12.188 -8.562 1 98.81 104 ALA B C 1
ATOM 1866 O O . ALA B 1 104 ? -8.156 -11.125 -8.203 1 98.81 104 ALA B O 1
ATOM 1867 N N . LEU B 1 105 ? -8.133 -12.953 -9.469 1 98.88 105 LEU B N 1
ATOM 1868 C CA . LEU B 1 105 ? -6.855 -12.609 -10.078 1 98.88 105 LEU B CA 1
ATOM 1869 C C . LEU B 1 105 ? -6.961 -11.312 -10.883 1 98.88 105 LEU B C 1
ATOM 1871 O O . LEU B 1 105 ? -6.105 -10.438 -10.766 1 98.88 105 LEU B O 1
ATOM 1875 N N . ASP B 1 106 ? -7.996 -11.203 -11.68 1 98.69 106 ASP B N 1
ATOM 1876 C CA . ASP B 1 106 ? -8.203 -9.984 -12.445 1 98.69 106 ASP B CA 1
ATOM 1877 C C . ASP B 1 106 ? -8.32 -8.766 -11.531 1 98.69 106 ASP B C 1
ATOM 1879 O O . ASP B 1 106 ? -7.805 -7.695 -11.836 1 98.69 106 ASP B O 1
ATOM 1883 N N . THR B 1 107 ? -9.039 -8.945 -10.43 1 98.75 107 THR B N 1
ATOM 1884 C CA . THR B 1 107 ? -9.203 -7.883 -9.445 1 98.75 107 THR B CA 1
ATOM 1885 C C . THR B 1 107 ? -7.844 -7.461 -8.883 1 98.75 107 THR B C 1
ATOM 1887 O O . THR B 1 107 ? -7.531 -6.27 -8.836 1 98.75 107 THR B O 1
ATOM 1890 N N . MET B 1 108 ? -6.973 -8.391 -8.578 1 98.88 108 MET B N 1
ATOM 1891 C CA . MET B 1 108 ? -5.668 -8.102 -7.992 1 98.88 108 MET B CA 1
ATOM 1892 C C . MET B 1 108 ? -4.738 -7.469 -9.023 1 98.88 108 MET B C 1
ATOM 1894 O O . MET B 1 108 ? -3.902 -6.629 -8.688 1 98.88 108 MET B O 1
ATOM 1898 N N . LEU B 1 109 ? -4.949 -7.789 -10.281 1 98.75 109 LEU B N 1
ATOM 1899 C CA . LEU B 1 109 ? -4.039 -7.344 -11.328 1 98.75 109 LEU B CA 1
ATOM 1900 C C . LEU B 1 109 ? -4.355 -5.914 -11.75 1 98.75 109 LEU B C 1
ATOM 1902 O O . LEU B 1 109 ? -3.664 -5.348 -12.602 1 98.75 109 LEU B O 1
ATOM 1906 N N . GLN B 1 110 ? -5.348 -5.316 -11.117 1 98 110 GLN B N 1
ATOM 1907 C CA . GLN B 1 110 ? -5.488 -3.873 -11.266 1 98 110 GLN B CA 1
ATOM 1908 C C . GLN B 1 110 ? -4.312 -3.137 -10.633 1 98 110 GLN B C 1
ATOM 1910 O O . GLN B 1 110 ? -4.086 -1.958 -10.914 1 98 110 GLN B O 1
ATOM 1915 N N . GLY B 1 111 ? -3.68 -3.762 -9.695 1 98.31 111 GLY B N 1
ATOM 1916 C CA . GLY B 1 111 ? -2.363 -3.312 -9.273 1 98.31 111 GLY B CA 1
ATOM 1917 C C . GLY B 1 111 ? -2.389 -2.529 -7.969 1 98.31 111 GLY B C 1
ATOM 1918 O O . GLY B 1 111 ? -1.339 -2.229 -7.402 1 98.31 111 GLY B O 1
ATOM 1919 N N . ARG B 1 112 ? -3.514 -2.178 -7.457 1 98.5 112 ARG B N 1
ATOM 1920 C CA . ARG B 1 112 ? -3.588 -1.455 -6.191 1 98.5 112 ARG B CA 1
ATOM 1921 C C . ARG B 1 112 ? -3.484 -2.412 -5.008 1 98.5 112 ARG B C 1
ATOM 1923 O O . ARG B 1 112 ? -3.998 -3.531 -5.062 1 98.5 112 ARG B O 1
ATOM 1930 N N . VAL B 1 113 ? -2.865 -1.976 -3.943 1 98.81 113 VAL B N 1
ATOM 1931 C CA . VAL B 1 113 ? -2.729 -2.787 -2.74 1 98.81 113 VAL B CA 1
ATOM 1932 C C . VAL B 1 113 ? -4.109 -3.139 -2.191 1 98.81 113 VAL B C 1
ATOM 1934 O O . VAL B 1 113 ? -4.348 -4.273 -1.772 1 98.81 113 VAL B O 1
ATOM 1937 N N . VAL B 1 114 ? -5.023 -2.229 -2.248 1 98.5 114 VAL B N 1
ATOM 1938 C CA . VAL B 1 114 ? -6.34 -2.41 -1.645 1 98.5 114 VAL B CA 1
ATOM 1939 C C . VAL B 1 114 ? -7.121 -3.471 -2.416 1 98.5 114 VAL B C 1
ATOM 1941 O O . VAL B 1 114 ? -7.918 -4.211 -1.835 1 98.5 114 VAL B O 1
ATOM 1944 N N . ASP B 1 115 ? -6.867 -3.637 -3.672 1 98.38 115 ASP B N 1
ATOM 1945 C CA . ASP B 1 115 ? -7.523 -4.688 -4.445 1 98.38 115 ASP B CA 1
ATOM 1946 C C . ASP B 1 115 ? -7.09 -6.07 -3.967 1 98.38 115 ASP B C 1
ATOM 1948 O O . ASP B 1 115 ? -7.902 -6.992 -3.896 1 98.38 115 ASP B O 1
ATOM 1952 N N . ILE B 1 116 ? -5.832 -6.215 -3.646 1 98.88 116 ILE B N 1
ATOM 1953 C CA . ILE B 1 116 ? -5.332 -7.465 -3.092 1 98.88 116 ILE B CA 1
ATOM 1954 C C . ILE B 1 116 ? -5.926 -7.691 -1.704 1 98.88 116 ILE B C 1
ATOM 1956 O O . ILE B 1 116 ? -6.387 -8.789 -1.391 1 98.88 116 ILE B O 1
ATOM 1960 N N . TYR B 1 117 ? -5.992 -6.672 -1.016 1 98.69 117 TYR B N 1
ATOM 1961 C CA . TYR B 1 117 ? -6.523 -6.727 0.342 1 98.69 117 TYR B CA 1
ATOM 1962 C C . TYR B 1 117 ? -7.996 -7.121 0.338 1 98.69 117 TYR B C 1
ATOM 1964 O O . TYR B 1 117 ? -8.438 -7.895 1.191 1 98.69 117 TYR B O 1
ATOM 1972 N N . ARG B 1 118 ? -8.75 -6.617 -0.555 1 97.88 118 ARG B N 1
ATOM 1973 C CA . ARG B 1 118 ? -10.172 -6.93 -0.658 1 97.88 118 ARG B CA 1
ATOM 1974 C C . ARG B 1 118 ? -10.391 -8.414 -0.938 1 97.88 118 ARG B C 1
ATOM 1976 O O . ARG B 1 118 ? -11.32 -9.016 -0.403 1 97.88 118 ARG B O 1
ATOM 1983 N N . VAL B 1 119 ? -9.57 -8.93 -1.743 1 98.62 119 VAL B N 1
ATOM 1984 C CA . VAL B 1 119 ? -9.656 -10.359 -2.018 1 98.62 119 VAL B CA 1
ATOM 1985 C C . VAL B 1 119 ? -9.352 -11.148 -0.746 1 98.62 119 VAL B C 1
ATOM 1987 O O . VAL B 1 119 ? -10.062 -12.102 -0.419 1 98.62 119 VAL B O 1
ATOM 1990 N N . ARG B 1 120 ? -8.328 -10.719 -0.045 1 98.56 120 ARG B N 1
ATOM 1991 C CA . ARG B 1 120 ? -7.996 -11.383 1.213 1 98.56 120 ARG B CA 1
ATOM 1992 C C . ARG B 1 120 ? -9.156 -11.305 2.195 1 98.56 120 ARG B C 1
ATOM 1994 O O . ARG B 1 120 ? -9.516 -12.312 2.818 1 98.56 120 ARG B O 1
ATOM 2001 N N . GLN B 1 121 ? -9.742 -10.148 2.256 1 97.38 121 GLN B N 1
ATOM 2002 C CA . GLN B 1 121 ? -10.859 -9.953 3.178 1 97.38 121 GLN B CA 1
ATOM 2003 C C . GLN B 1 121 ? -12.039 -10.852 2.811 1 97.38 121 GLN B C 1
ATOM 2005 O O . GLN B 1 121 ? -12.672 -11.438 3.686 1 97.38 121 GLN B O 1
ATOM 2010 N N . TYR B 1 122 ? -12.328 -10.914 1.612 1 97.94 122 TYR B N 1
ATOM 2011 C CA . TYR B 1 122 ? -13.398 -11.766 1.118 1 97.94 122 TYR B CA 1
ATOM 2012 C C . TYR B 1 122 ? -13.188 -13.219 1.532 1 97.94 122 TYR B C 1
ATOM 2014 O O . TYR B 1 122 ? -14.094 -13.859 2.072 1 97.94 122 TYR B O 1
ATOM 2022 N N . LEU B 1 123 ? -12.047 -13.711 1.348 1 98.06 123 LEU B N 1
ATOM 2023 C CA . LEU B 1 123 ? -11.75 -15.102 1.65 1 98.06 123 LEU B CA 1
ATOM 2024 C C . LEU B 1 123 ? -11.727 -15.344 3.156 1 98.06 123 LEU B C 1
ATOM 2026 O O . LEU B 1 123 ? -12.141 -16.406 3.625 1 98.06 123 LEU B O 1
ATOM 2030 N N . ASP B 1 124 ? -11.266 -14.352 3.885 1 96.62 124 ASP B N 1
ATOM 2031 C CA . ASP B 1 124 ? -11.289 -14.453 5.34 1 96.62 124 ASP B CA 1
ATOM 2032 C C . ASP B 1 124 ? -12.719 -14.562 5.859 1 96.62 124 ASP B C 1
ATOM 2034 O O . ASP B 1 124 ? -12.977 -15.289 6.824 1 96.62 124 ASP B O 1
ATOM 2038 N N . ALA B 1 125 ? -13.609 -13.852 5.23 1 95.69 125 ALA B N 1
ATOM 2039 C CA . ALA B 1 125 ? -15.016 -13.891 5.609 1 95.69 125 ALA B CA 1
ATOM 2040 C C . ALA B 1 125 ? -15.641 -15.242 5.262 1 95.69 125 ALA B C 1
ATOM 2042 O O . ALA B 1 125 ? -16.531 -15.719 5.969 1 95.69 125 ALA B O 1
ATOM 2043 N N . GLN B 1 126 ? -15.188 -15.805 4.238 1 93.5 126 GLN B N 1
ATOM 2044 C CA . GLN B 1 126 ? -15.695 -17.109 3.824 1 93.5 126 GLN B CA 1
ATOM 2045 C C . GLN B 1 126 ? -15.242 -18.203 4.777 1 93.5 126 GLN B C 1
ATOM 2047 O O . GLN B 1 126 ? -15.945 -19.203 4.98 1 93.5 126 GLN B O 1
ATOM 2052 N N . ARG B 1 127 ? -14.125 -17.984 5.414 1 91.75 127 ARG B N 1
ATOM 2053 C CA . ARG B 1 127 ? -13.586 -18.969 6.352 1 91.75 127 ARG B CA 1
ATOM 2054 C C . ARG B 1 127 ? -14.289 -18.891 7.699 1 91.75 127 ARG B C 1
ATOM 2056 O O . ARG B 1 127 ? -14.383 -19.891 8.422 1 91.75 127 ARG B O 1
ATOM 2063 N N . GLY B 1 128 ? -14.492 -17.578 8.188 1 80.44 128 GLY B N 1
ATOM 2064 C CA . GLY B 1 128 ? -15.086 -17.344 9.492 1 80.44 128 GLY B CA 1
ATOM 2065 C C . GLY B 1 128 ? -16.594 -17.531 9.508 1 80.44 128 GLY B C 1
ATOM 2066 O O . GLY B 1 128 ? -17.219 -17.453 10.562 1 80.44 128 GLY B O 1
ATOM 2067 N N . GLY B 1 129 ? -17.266 -17.469 8.391 1 60.38 129 GLY B N 1
ATOM 2068 C CA . GLY B 1 129 ? -18.703 -17.734 8.359 1 60.38 129 GLY B CA 1
ATOM 2069 C C . GLY B 1 129 ? -19.047 -19.203 8.266 1 60.38 129 GLY B C 1
ATOM 2070 O O . GLY B 1 129 ? -18.172 -20.031 8.031 1 60.38 129 GLY B O 1
#